Protein AF-A0A958MBF5-F1 (afdb_monomer_lite)

Radius of gyration: 19.12 Å; chains: 1; bounding box: 57×43×55 Å

Secondary structure (DSSP, 8-state):
-EEEEEESS-TTHHHHHHHHHHHSTT-EEEES-SSHHHHHHHHHHH--SSEEEEEETTEEE-SS-TTTT--HHHHTSS-EEEEEEEETTT--EESTT--EEEEHHHHHH---GGG---GGGGT-GGGTS-EEEEEEEEEEE---SSHHHHHHHHHHHHHHTT-BTTBPP---GGGHHHHHHHHS-HHHHHHHHHHTT--TTSTTHHHHHHHHHHHHHHHHTS---GGGGG-HHHHHHHIIIIIHHHHSSSS-HHHHHHHHHHHHHHHHHHHH--------HHHHHHHHHH--PPP--EES-S--

Foldseek 3Di:
DAEEEEEAPQPCQVVQVVQCCVQPPRYYYDYRQAFPLRSLLVVLVPDPDQKYKYAYSQKHWDNDHPPVPPDPVNVPDQEKEWEWAQEPFQRATDRVSTMIMGRSVVSNPDDDVVPVPDQLCLQDCLLVGWYWYDQHHTIHRHQQPDLLSLLLQLQSLLQVLQDASNDFDPDDQVCLQVSSVVRGDPLSLVVLLSQLAAGQLTRSSLSSNLNNLVNNCCRSVHPDDNSCSSPPVSSVCCCVPPNCVQQVPDPCNVVVSVVSSVVSQVVCCVRHVSPHDHDHSVRSVVCSVPDDHDGDGTIPDPPD

Sequence (304 aa):
MDSFYISYDEPNKEENWRQIQGKCPGVQRVDGVEGFNNAYQECARRSKTERFFTIDGDNVLLDIRLGEGLTDELLQTDYIFSWSAENSINGLAYGNGGVKNWPRSVVIAMKSHESAGDERSSVDFCFSYKYFQMPQVLSRSVIDKSPYQAFRAGFREGVKMTLVRGERLLLDPDNLSSGFHELVSDCNKERLKIWCSIGRDRPFGKWAILGARLGCSKVLLEDFPMGKIRDYRWFDLYWKNEIESEYLRGLLQEEQLEHDLKRLKENLNENLDLGLVDFSEEQSLFFKSVYFNRPRYGLMFDDL

Structure (mmCIF, N/CA/C/O backbone):
data_AF-A0A958MBF5-F1
#
_entry.id   AF-A0A958MBF5-F1
#
loop_
_atom_site.group_PDB
_atom_site.id
_atom_site.type_symbol
_atom_site.label_atom_id
_atom_site.label_alt_id
_atom_site.label_comp_id
_atom_site.label_asym_id
_atom_site.label_entity_id
_atom_site.label_seq_id
_atom_site.pdbx_PDB_ins_code
_atom_site.Cartn_x
_atom_site.Cartn_y
_atom_site.Cartn_z
_atom_site.occupancy
_atom_site.B_iso_or_equiv
_atom_site.auth_seq_id
_atom_site.auth_comp_id
_atom_site.auth_asym_id
_atom_site.auth_atom_id
_atom_site.pdbx_PDB_model_num
ATOM 1 N N . MET A 1 1 ? -15.345 2.370 21.137 1.00 91.19 1 MET A N 1
ATOM 2 C CA . MET A 1 1 ? -15.111 1.071 20.468 1.00 91.19 1 MET A CA 1
ATOM 3 C C . MET A 1 1 ? -13.701 0.627 20.779 1.00 91.19 1 MET A C 1
ATOM 5 O O . MET A 1 1 ? -12.877 1.494 21.057 1.00 91.19 1 MET A O 1
ATOM 9 N N . ASP A 1 2 ? -13.433 -0.676 20.761 1.00 95.69 2 ASP A N 1
ATOM 10 C CA . ASP A 1 2 ? -12.054 -1.157 20.885 1.00 95.69 2 ASP A CA 1
ATOM 11 C C . ASP A 1 2 ? -11.246 -0.779 19.637 1.00 95.69 2 ASP A C 1
ATOM 13 O O . ASP A 1 2 ? -11.794 -0.691 18.536 1.00 95.69 2 ASP A O 1
ATOM 17 N N . SER A 1 3 ? -9.940 -0.598 19.807 1.00 96.50 3 SER A N 1
ATOM 18 C CA . SER A 1 3 ? -9.003 -0.328 18.716 1.00 96.50 3 SER A CA 1
ATOM 19 C C . SER A 1 3 ? -7.789 -1.233 18.855 1.00 96.50 3 SER A C 1
ATOM 21 O O . SER A 1 3 ? -7.264 -1.402 19.959 1.00 96.50 3 SER A O 1
ATOM 23 N N . PHE A 1 4 ? -7.326 -1.779 17.736 1.00 97.62 4 PHE A N 1
ATOM 24 C CA . PHE A 1 4 ? -6.190 -2.686 17.673 1.00 97.62 4 PHE A CA 1
ATOM 25 C C . PHE A 1 4 ? -5.136 -2.164 16.703 1.00 97.62 4 PHE A C 1
ATOM 27 O O . PHE A 1 4 ? -5.418 -1.916 15.533 1.00 97.62 4 PHE A O 1
ATOM 34 N N . TYR A 1 5 ? -3.914 -2.026 17.201 1.00 97.25 5 TYR A N 1
ATOM 35 C CA . TYR A 1 5 ? -2.722 -1.852 16.389 1.00 97.25 5 TYR A CA 1
ATOM 36 C C . TYR A 1 5 ? -2.192 -3.232 15.994 1.00 97.25 5 TYR A C 1
ATOM 38 O O . TYR A 1 5 ? -1.853 -4.033 16.873 1.00 97.25 5 TYR A O 1
ATOM 46 N N . ILE A 1 6 ? -2.172 -3.512 14.693 1.00 97.38 6 ILE A N 1
ATOM 47 C CA . ILE A 1 6 ? -1.767 -4.795 14.119 1.00 97.38 6 ILE A CA 1
ATOM 48 C C . ILE A 1 6 ? -0.397 -4.625 13.490 1.00 97.38 6 ILE A C 1
ATOM 50 O O . ILE A 1 6 ? -0.257 -3.871 12.537 1.00 97.38 6 ILE A O 1
ATOM 54 N N . SER A 1 7 ? 0.598 -5.348 13.987 1.00 96.12 7 SER A N 1
ATOM 55 C CA . SER A 1 7 ? 1.960 -5.283 13.462 1.00 96.12 7 SER A CA 1
ATOM 56 C C . SER A 1 7 ? 2.573 -6.667 13.281 1.00 96.12 7 SER A C 1
ATOM 58 O O . SER A 1 7 ? 2.242 -7.617 13.993 1.00 96.12 7 SER A O 1
ATOM 60 N N . TYR A 1 8 ? 3.488 -6.791 12.328 1.00 94.69 8 TYR A N 1
ATOM 61 C CA . TYR A 1 8 ? 4.181 -8.036 12.028 1.00 94.69 8 TYR A CA 1
ATOM 62 C C . TYR A 1 8 ? 5.684 -7.786 11.881 1.00 94.69 8 TYR A C 1
ATOM 64 O O . TYR A 1 8 ? 6.424 -7.902 12.864 1.00 94.69 8 TYR A O 1
ATOM 72 N N . ASP A 1 9 ? 6.126 -7.387 10.691 1.00 94.56 9 ASP A N 1
ATOM 73 C CA . ASP A 1 9 ? 7.532 -7.221 10.313 1.00 94.56 9 ASP A CA 1
ATOM 74 C C . ASP A 1 9 ? 7.864 -5.801 9.824 1.00 94.56 9 ASP A C 1
ATOM 76 O O . ASP A 1 9 ? 8.941 -5.568 9.272 1.00 94.56 9 ASP A O 1
ATOM 80 N N . GLU A 1 10 ? 6.965 -4.833 10.032 1.00 95.81 10 GLU A N 1
ATOM 81 C CA . GLU A 1 10 ? 7.197 -3.450 9.625 1.00 95.81 10 GLU A CA 1
ATOM 82 C C . GLU A 1 10 ? 8.376 -2.852 10.418 1.00 95.81 10 GLU A C 1
ATOM 84 O O . GLU A 1 10 ? 8.346 -2.852 11.656 1.00 95.81 10 GLU A O 1
ATOM 89 N N . PRO A 1 11 ? 9.403 -2.279 9.757 1.00 96.44 11 PRO A N 1
ATOM 90 C CA . PRO A 1 11 ? 10.579 -1.738 10.447 1.00 96.44 11 PRO A CA 1
ATOM 91 C C . PRO A 1 11 ? 10.247 -0.616 11.440 1.00 96.44 11 PRO A C 1
ATOM 93 O O . PRO A 1 11 ? 10.918 -0.443 12.455 1.00 96.44 11 PRO A O 1
ATOM 96 N N . ASN A 1 12 ? 9.197 0.152 11.153 1.00 95.50 12 ASN A N 1
ATOM 97 C CA . ASN A 1 12 ? 8.712 1.268 11.960 1.00 95.50 12 ASN A CA 1
ATOM 98 C C . ASN A 1 12 ? 7.667 0.883 13.014 1.00 95.50 12 ASN A C 1
ATOM 100 O O . ASN A 1 12 ? 7.137 1.780 13.674 1.00 95.50 12 ASN A O 1
ATOM 104 N N . LYS A 1 13 ? 7.372 -0.408 13.227 1.00 96.19 13 LYS A N 1
ATOM 105 C CA . LYS A 1 13 ? 6.252 -0.795 14.097 1.00 96.19 13 LYS A CA 1
ATOM 106 C C . LYS A 1 13 ? 6.363 -0.285 15.538 1.00 96.19 13 LYS A C 1
ATOM 108 O O . LYS A 1 13 ? 5.390 0.170 16.128 1.00 96.19 13 LYS A O 1
ATOM 113 N N . GLU A 1 14 ? 7.566 -0.285 16.113 1.00 96.56 14 GLU A N 1
ATOM 114 C CA . GLU A 1 14 ? 7.768 0.199 17.488 1.00 96.56 14 GLU A CA 1
ATOM 115 C C . GLU A 1 14 ? 7.637 1.721 17.603 1.00 96.56 14 GLU A C 1
ATOM 117 O O . GLU A 1 14 ? 7.168 2.239 18.616 1.00 96.56 14 GLU A O 1
ATOM 122 N N . GLU A 1 15 ? 8.058 2.453 16.572 1.00 95.38 15 GLU A N 1
ATOM 123 C CA . GLU A 1 15 ? 7.904 3.906 16.511 1.00 95.38 15 GLU A CA 1
ATOM 124 C C . GLU A 1 15 ? 6.421 4.277 16.395 1.00 95.38 15 GLU A C 1
ATOM 126 O O . GLU A 1 15 ? 5.919 5.087 17.178 1.00 95.38 15 GLU A O 1
ATOM 131 N N . ASN A 1 16 ? 5.706 3.624 15.477 1.00 95.19 16 ASN A N 1
ATOM 132 C CA . ASN A 1 16 ? 4.286 3.857 15.235 1.00 95.19 16 ASN A CA 1
ATOM 133 C C . ASN A 1 16 ? 3.428 3.445 16.439 1.00 95.19 16 ASN A C 1
ATOM 135 O O . ASN A 1 16 ? 2.517 4.183 16.816 1.00 95.19 16 ASN A O 1
ATOM 139 N N . TRP A 1 17 ? 3.756 2.330 17.105 1.00 95.69 17 TRP A N 1
ATOM 140 C CA . TRP A 1 17 ? 3.079 1.893 18.329 1.00 95.69 17 TRP A CA 1
ATOM 141 C C . TRP A 1 17 ? 3.085 2.987 19.402 1.00 95.69 17 TRP A C 1
ATOM 143 O O . TRP A 1 17 ? 2.029 3.341 19.929 1.00 95.69 17 TRP A O 1
ATOM 153 N N . ARG A 1 18 ? 4.250 3.589 19.678 1.00 93.94 18 ARG A N 1
ATOM 154 C CA . ARG A 1 18 ? 4.368 4.669 20.675 1.00 93.94 18 ARG A CA 1
ATOM 155 C C . ARG A 1 18 ? 3.519 5.886 20.310 1.00 93.94 18 ARG A C 1
ATOM 157 O O . ARG A 1 18 ? 2.890 6.474 21.186 1.00 93.94 18 ARG A O 1
ATOM 164 N N . GLN A 1 19 ? 3.476 6.257 19.030 1.00 91.62 19 GLN A N 1
ATOM 165 C CA . GLN A 1 19 ? 2.652 7.377 18.563 1.00 91.62 19 GLN A CA 1
ATOM 166 C C . GLN A 1 19 ? 1.156 7.085 18.729 1.00 91.62 19 GLN A C 1
ATOM 168 O O . GLN A 1 19 ? 0.399 7.923 19.224 1.00 91.62 19 GLN A O 1
ATOM 173 N N . ILE A 1 20 ? 0.731 5.878 18.357 1.00 92.06 20 ILE A N 1
ATOM 174 C CA . ILE A 1 20 ? -0.668 5.452 18.422 1.00 92.06 20 ILE A CA 1
ATOM 175 C C . ILE A 1 20 ? -1.168 5.381 19.865 1.00 92.06 20 ILE A C 1
ATOM 177 O O . ILE A 1 20 ? -2.296 5.795 20.118 1.00 92.06 20 ILE A O 1
ATOM 181 N N . GLN A 1 21 ? -0.339 4.962 20.825 1.00 92.44 21 GLN A N 1
ATOM 182 C CA . GLN A 1 21 ? -0.704 4.995 22.248 1.00 92.44 21 GLN A CA 1
ATOM 183 C C . GLN A 1 21 ? -1.067 6.408 22.734 1.00 92.44 21 GLN A C 1
ATOM 185 O O . GLN A 1 21 ? -1.963 6.554 23.565 1.00 92.44 21 GLN A O 1
ATOM 190 N N . GLY A 1 22 ? -0.406 7.444 22.207 1.00 88.38 22 GLY A N 1
ATOM 191 C CA . GLY A 1 22 ? -0.721 8.840 22.520 1.00 88.38 22 GLY A CA 1
ATOM 192 C C . GLY A 1 22 ? -1.997 9.352 21.844 1.00 88.38 22 GLY A C 1
ATOM 193 O O . GLY A 1 22 ? -2.731 10.137 22.441 1.00 88.38 22 GLY A O 1
ATOM 194 N N . LYS A 1 23 ? -2.284 8.904 20.613 1.00 88.75 23 LYS A N 1
ATOM 195 C CA . LYS A 1 23 ? -3.444 9.364 19.822 1.00 88.75 23 LYS A CA 1
ATOM 196 C C . LYS A 1 23 ? -4.729 8.571 20.077 1.00 88.75 23 LYS A C 1
ATOM 198 O O . LYS A 1 23 ? -5.821 9.107 19.912 1.00 88.75 23 LYS A O 1
ATOM 203 N N . CYS A 1 24 ? -4.616 7.308 20.479 1.00 89.88 24 CYS A N 1
ATOM 204 C CA . CYS A 1 24 ? -5.736 6.405 20.722 1.00 89.88 24 CYS A CA 1
ATOM 205 C C . CYS A 1 24 ? -5.607 5.757 22.113 1.00 89.88 24 CYS A C 1
ATOM 207 O O . CYS A 1 24 ? -5.128 4.625 22.230 1.00 89.88 24 CYS A O 1
ATOM 209 N N . PRO A 1 25 ? -6.043 6.443 23.187 1.00 88.31 25 PRO A N 1
ATOM 210 C CA . PRO A 1 25 ? -6.025 5.882 24.534 1.00 88.31 25 PRO A CA 1
ATOM 211 C C . PRO A 1 25 ? -6.767 4.540 24.605 1.00 88.31 25 PRO A C 1
AT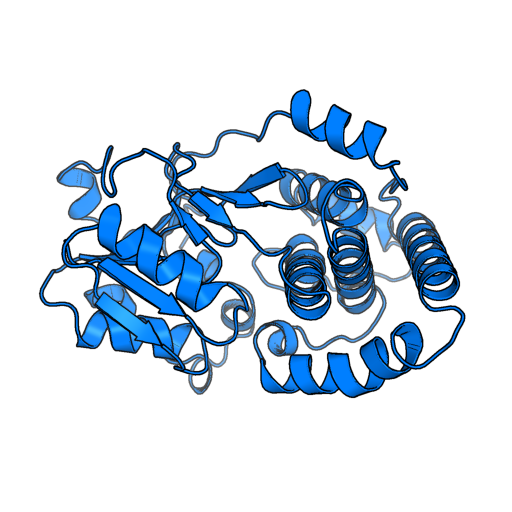OM 213 O O . PRO A 1 25 ? -7.882 4.409 24.105 1.00 88.31 25 PRO A O 1
ATOM 216 N N . GLY A 1 26 ? -6.150 3.536 25.231 1.00 91.56 26 GLY A N 1
ATOM 217 C CA . GLY A 1 26 ? -6.734 2.195 25.362 1.00 91.56 26 GLY A CA 1
ATOM 218 C C . GLY A 1 26 ? -6.605 1.303 24.122 1.00 91.56 26 GLY A C 1
ATOM 219 O O . GLY A 1 26 ? -7.138 0.194 24.127 1.00 91.56 26 GLY A O 1
ATOM 220 N N . VAL A 1 27 ? -5.884 1.745 23.083 1.00 95.62 27 VAL A N 1
ATOM 221 C CA . VAL A 1 27 ? -5.507 0.887 21.951 1.00 95.62 27 VAL A CA 1
ATOM 222 C C . VAL A 1 27 ? -4.749 -0.351 22.434 1.00 95.62 27 VAL A C 1
ATOM 224 O O . VAL A 1 27 ? -3.853 -0.278 23.278 1.00 95.62 27 VAL A O 1
ATOM 227 N N . GLN A 1 28 ? -5.123 -1.505 21.895 1.00 97.50 28 GLN A N 1
ATOM 228 C CA . GLN A 1 28 ? -4.503 -2.793 22.185 1.00 97.50 28 GLN A CA 1
ATOM 229 C C . GLN A 1 28 ? -3.534 -3.168 21.061 1.00 97.50 28 GLN A C 1
ATOM 231 O O . GLN A 1 28 ? -3.722 -2.760 19.918 1.00 97.50 28 GLN A O 1
ATOM 236 N N . ARG A 1 29 ? -2.511 -3.971 21.364 1.00 97.06 29 ARG A N 1
ATOM 237 C CA . ARG A 1 29 ? -1.534 -4.440 20.370 1.00 97.06 29 ARG A CA 1
ATOM 238 C C . ARG A 1 29 ? -1.743 -5.913 20.029 1.00 97.06 29 ARG A C 1
ATOM 240 O O . ARG A 1 29 ? -1.836 -6.755 20.928 1.00 97.06 29 ARG A O 1
ATOM 247 N N . VAL A 1 30 ? -1.768 -6.215 18.736 1.00 97.62 30 VAL A N 1
ATOM 248 C CA . VAL A 1 30 ? -1.669 -7.565 18.170 1.00 97.62 30 VAL A CA 1
ATOM 249 C C . VAL A 1 30 ? -0.406 -7.590 17.318 1.00 97.62 30 VAL A C 1
ATOM 251 O O . VAL A 1 30 ? -0.365 -6.977 16.259 1.00 97.62 30 VAL A O 1
ATOM 254 N N . ASP A 1 31 ? 0.649 -8.237 17.815 1.00 97.19 31 ASP A N 1
ATOM 255 C CA . ASP A 1 31 ? 1.970 -8.259 17.173 1.00 97.19 31 ASP A CA 1
ATOM 256 C C . ASP A 1 31 ? 2.394 -9.689 16.828 1.00 97.19 31 ASP A C 1
ATOM 258 O O . ASP A 1 31 ? 2.159 -10.606 17.618 1.00 97.19 31 ASP A O 1
ATOM 262 N N . GLY A 1 32 ? 3.032 -9.864 15.670 1.00 94.75 32 GLY A N 1
ATOM 263 C CA . GLY A 1 32 ? 3.690 -11.117 15.287 1.00 94.75 32 GLY A CA 1
ATOM 264 C C . GLY A 1 32 ? 2.743 -12.247 14.869 1.00 94.75 32 GLY A C 1
ATOM 265 O O . GLY A 1 32 ? 3.171 -13.394 14.774 1.00 94.75 32 GLY A O 1
ATOM 266 N N . VAL A 1 33 ? 1.466 -11.945 14.619 1.00 93.00 33 VAL A N 1
ATOM 267 C CA . VAL A 1 33 ? 0.496 -12.925 14.113 1.00 93.00 33 VAL A CA 1
ATOM 268 C C . VAL A 1 33 ? 0.639 -13.028 12.596 1.00 93.00 33 VAL A C 1
ATOM 270 O O . VAL A 1 33 ? 0.348 -12.074 11.878 1.00 93.00 33 VAL A O 1
ATOM 273 N N . GLU A 1 34 ? 1.094 -14.181 12.110 1.00 87.88 34 GLU A N 1
ATOM 274 C CA . GLU A 1 34 ? 1.271 -14.425 10.677 1.00 87.88 34 GLU A CA 1
ATOM 275 C C . GLU A 1 34 ? -0.084 -14.554 9.960 1.00 87.88 34 GLU A C 1
ATOM 277 O O . GLU A 1 34 ? -0.950 -15.339 10.357 1.00 87.88 34 GLU A O 1
ATOM 282 N N . GLY A 1 35 ? -0.251 -13.786 8.878 1.00 83.12 35 GLY A N 1
ATOM 283 C CA . GLY A 1 35 ? -1.452 -13.763 8.041 1.00 83.12 35 GLY A CA 1
ATOM 284 C C . GLY A 1 35 ? -2.516 -12.755 8.498 1.00 83.12 35 GLY A C 1
ATOM 285 O O . GLY A 1 35 ? -2.950 -12.751 9.650 1.00 83.12 35 GLY A O 1
ATOM 286 N N . PHE A 1 36 ? -3.005 -11.932 7.559 1.00 80.62 36 PHE A N 1
ATOM 287 C CA . PHE A 1 36 ? -3.982 -10.864 7.831 1.00 80.62 36 PHE A CA 1
ATOM 288 C C . PHE A 1 36 ? -5.255 -11.366 8.530 1.00 80.62 36 PHE A C 1
ATOM 290 O O . PHE A 1 36 ? -5.698 -10.773 9.510 1.00 80.62 36 PHE A O 1
ATOM 297 N N . ASN A 1 37 ? -5.803 -12.502 8.085 1.00 84.00 37 ASN A N 1
ATOM 298 C CA . ASN A 1 37 ? -6.991 -13.094 8.705 1.00 84.00 37 ASN A CA 1
ATOM 299 C C . ASN A 1 37 ? -6.775 -13.485 10.157 1.00 84.00 37 ASN A C 1
ATOM 301 O O . ASN A 1 37 ? -7.623 -13.197 10.997 1.00 84.00 37 ASN A O 1
ATOM 305 N N . ASN A 1 38 ? -5.645 -14.122 10.454 1.00 90.00 38 ASN A N 1
ATOM 306 C CA . ASN A 1 38 ? -5.339 -14.570 11.805 1.00 90.00 38 ASN A CA 1
ATOM 307 C C . ASN A 1 38 ? -5.202 -13.361 12.739 1.00 90.00 38 ASN A C 1
ATOM 309 O O . ASN A 1 38 ? -5.716 -13.377 13.858 1.00 90.00 38 ASN A O 1
ATOM 313 N N . ALA A 1 39 ? -4.587 -12.276 12.257 1.00 92.69 39 ALA A N 1
ATOM 314 C CA . ALA A 1 39 ? -4.476 -11.031 13.007 1.00 92.69 39 ALA A CA 1
ATOM 315 C C . ALA A 1 39 ? -5.850 -10.389 13.285 1.00 92.69 39 ALA A C 1
ATOM 317 O O . ALA A 1 39 ? -6.122 -9.995 14.423 1.00 92.69 39 ALA A O 1
ATOM 318 N N . TYR A 1 40 ? -6.748 -10.328 12.293 1.00 93.06 40 TYR A N 1
ATOM 319 C CA . TYR A 1 40 ? -8.108 -9.805 12.482 1.00 93.06 40 TYR A CA 1
ATOM 320 C C . TYR A 1 40 ? -8.953 -10.687 13.409 1.00 93.06 40 TYR A C 1
ATOM 322 O O . TYR A 1 40 ? -9.636 -10.164 14.293 1.00 93.06 40 TYR A O 1
ATOM 330 N N . GLN A 1 41 ? -8.877 -12.013 13.270 1.00 93.00 41 GLN A N 1
ATOM 331 C CA . GLN A 1 41 ? -9.556 -12.953 14.165 1.00 93.00 41 GLN A CA 1
ATOM 332 C C . GLN A 1 41 ? -9.069 -12.806 15.612 1.00 93.00 41 GLN A C 1
ATOM 334 O O . GLN A 1 41 ? -9.886 -12.804 16.535 1.00 93.00 41 GLN A O 1
ATOM 339 N N . GLU A 1 42 ? -7.768 -12.597 15.828 1.00 96.06 42 GLU A N 1
ATOM 340 C CA . GLU A 1 42 ? -7.229 -12.344 17.166 1.00 96.06 42 GLU A CA 1
ATOM 341 C C . GLU A 1 42 ? -7.734 -11.014 17.750 1.00 96.06 42 GLU A C 1
ATOM 343 O O . GLU A 1 42 ? -8.084 -10.955 18.932 1.00 96.06 42 GLU A O 1
ATOM 348 N N . CYS A 1 43 ? -7.863 -9.965 16.930 1.00 97.25 43 CYS A N 1
ATOM 349 C CA . CYS A 1 43 ? -8.510 -8.713 17.341 1.00 97.25 43 CYS A CA 1
ATOM 350 C C . CYS A 1 43 ? -9.972 -8.952 17.754 1.00 97.25 43 CYS A C 1
ATOM 352 O O . CYS A 1 43 ? -10.388 -8.544 18.839 1.00 97.25 43 CYS A O 1
ATOM 354 N N . ALA A 1 44 ? -10.745 -9.679 16.942 1.00 96.38 44 ALA A N 1
ATOM 355 C CA . ALA A 1 44 ? -12.149 -9.981 17.225 1.00 96.38 44 ALA A CA 1
ATOM 356 C C . ALA A 1 44 ? -12.332 -10.823 18.499 1.00 96.38 44 ALA A C 1
ATOM 358 O O . ALA A 1 44 ? -13.267 -10.593 19.273 1.00 96.38 44 ALA A 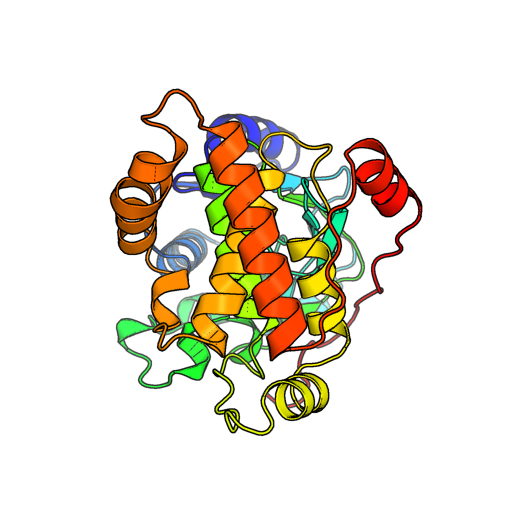O 1
ATOM 359 N N . ARG A 1 45 ? -11.421 -11.770 18.756 1.00 96.12 45 ARG A N 1
ATOM 360 C CA . ARG A 1 45 ? -11.407 -12.583 19.979 1.00 96.12 45 ARG A CA 1
ATOM 361 C C . ARG A 1 45 ? -11.147 -11.734 21.226 1.00 96.12 45 ARG A C 1
ATOM 363 O O . ARG A 1 45 ? -11.752 -11.994 22.265 1.00 96.12 45 ARG A O 1
ATOM 370 N N . ARG A 1 46 ? -10.262 -10.735 21.131 1.00 97.25 46 ARG A N 1
ATOM 371 C CA . ARG A 1 46 ? -9.927 -9.812 22.233 1.00 97.25 46 ARG A CA 1
ATOM 372 C C . ARG A 1 46 ? -10.950 -8.694 22.426 1.00 97.25 46 ARG A C 1
ATOM 374 O O . ARG A 1 46 ? -11.059 -8.162 23.530 1.00 97.25 46 ARG A O 1
ATOM 381 N N . SER A 1 47 ? -11.675 -8.324 21.374 1.00 97.50 47 SER A N 1
ATOM 382 C CA . SER A 1 47 ? -12.654 -7.242 21.421 1.00 97.50 47 SER A CA 1
ATOM 383 C C . SER A 1 47 ? -13.853 -7.599 22.299 1.00 97.50 47 SER A C 1
ATOM 385 O O . SER A 1 47 ? -14.406 -8.698 22.222 1.00 97.50 47 SER A O 1
ATOM 387 N N . LYS A 1 48 ? -14.259 -6.634 23.126 1.00 96.38 48 LYS A N 1
ATOM 388 C CA . LYS A 1 48 ? -15.443 -6.678 23.995 1.00 96.38 48 LYS A CA 1
ATOM 389 C C . LYS A 1 48 ? -16.607 -5.862 23.429 1.00 96.38 48 LYS A C 1
ATOM 391 O O . LYS A 1 48 ? -17.682 -5.850 24.017 1.00 96.38 48 LYS A O 1
ATOM 396 N N . THR A 1 49 ? -16.381 -5.157 22.326 1.00 95.88 49 THR A N 1
ATOM 397 C CA . THR A 1 49 ? -17.361 -4.298 21.660 1.00 95.88 49 THR A CA 1
ATOM 398 C C . THR A 1 49 ? -17.919 -4.984 20.413 1.00 95.88 49 THR A C 1
ATOM 400 O O . THR A 1 49 ? -17.299 -5.887 19.852 1.00 95.88 49 THR A O 1
ATOM 403 N N . GLU A 1 50 ? -19.115 -4.583 19.975 1.00 95.38 50 GLU A N 1
ATOM 404 C CA . GLU A 1 50 ? -19.733 -5.133 18.755 1.00 95.38 50 GLU A CA 1
ATOM 405 C C . GLU A 1 50 ? -18.928 -4.807 17.497 1.00 95.38 50 GLU A C 1
ATOM 407 O O . GLU A 1 50 ? -18.990 -5.537 16.508 1.00 95.38 50 GLU A O 1
ATOM 412 N N . ARG A 1 51 ? -18.157 -3.717 17.544 1.00 96.50 51 ARG A N 1
ATOM 413 C CA . ARG A 1 51 ? -17.320 -3.237 16.452 1.00 96.50 51 ARG A CA 1
ATOM 414 C C . ARG A 1 51 ? -15.981 -2.753 16.976 1.00 96.50 51 ARG A C 1
ATOM 416 O O . ARG A 1 51 ? -15.936 -2.109 18.024 1.00 96.50 51 ARG A O 1
ATOM 423 N N . PHE A 1 52 ? -14.917 -2.981 16.215 1.00 96.75 52 PHE A N 1
ATOM 424 C CA . PHE A 1 52 ? -13.568 -2.559 16.588 1.00 96.75 52 PHE A CA 1
ATOM 425 C C . PHE A 1 52 ? -12.791 -1.970 15.414 1.00 96.75 52 PHE A C 1
ATOM 427 O O . PHE A 1 52 ? -13.038 -2.301 14.255 1.00 96.75 52 PHE A O 1
ATOM 434 N N . PHE A 1 53 ? -11.831 -1.102 15.724 1.00 96.81 53 PHE A N 1
ATOM 435 C CA . PHE A 1 53 ? -10.904 -0.54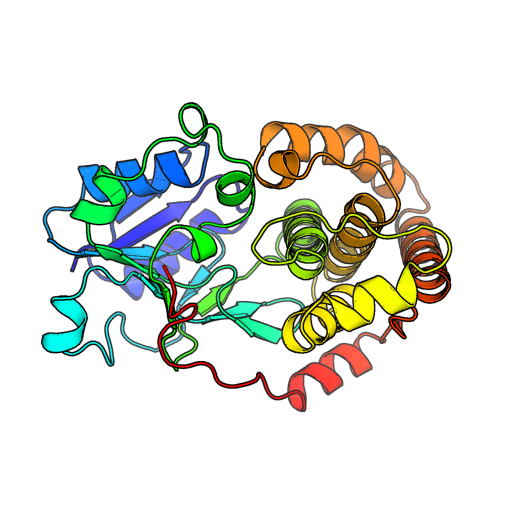3 14.746 1.00 96.81 53 PHE A CA 1
ATOM 436 C C . PHE A 1 53 ? -9.646 -1.399 14.597 1.00 96.81 53 PHE A C 1
ATOM 438 O O . PHE A 1 53 ? -9.142 -1.935 15.584 1.00 96.81 53 PHE A O 1
ATOM 445 N N . THR A 1 54 ? -9.102 -1.459 13.384 1.00 96.50 54 THR A N 1
ATOM 446 C CA . THR A 1 54 ? -7.759 -1.980 13.100 1.00 96.50 54 THR A CA 1
ATOM 447 C C . THR A 1 54 ? -6.899 -0.903 12.455 1.00 96.50 54 THR A C 1
ATOM 449 O O . THR A 1 54 ? -7.363 -0.176 11.572 1.00 96.50 54 THR A O 1
ATOM 452 N N . ILE A 1 55 ? -5.648 -0.817 12.898 1.00 96.06 55 ILE A N 1
ATOM 453 C CA . ILE A 1 55 ? -4.638 0.129 12.422 1.00 96.06 55 ILE A CA 1
ATOM 454 C C . ILE A 1 55 ? -3.377 -0.677 12.104 1.00 96.06 55 ILE A C 1
ATOM 456 O O . ILE A 1 55 ? -2.846 -1.333 13.001 1.00 96.06 55 ILE A O 1
ATOM 460 N N . ASP A 1 56 ? -2.920 -0.639 10.854 1.00 95.75 56 ASP A N 1
ATOM 461 C CA . ASP A 1 56 ? -1.787 -1.450 10.394 1.00 95.75 56 ASP A CA 1
ATOM 462 C C . ASP A 1 56 ? -0.438 -0.940 10.937 1.00 95.75 56 ASP A C 1
ATOM 464 O O . ASP A 1 56 ? -0.286 0.217 11.341 1.00 95.75 56 ASP A O 1
ATOM 468 N N . GLY A 1 57 ? 0.569 -1.815 10.938 1.00 96.00 57 GLY A N 1
ATOM 469 C CA . GLY A 1 57 ? 1.849 -1.595 11.608 1.00 96.00 57 GLY A CA 1
ATOM 470 C C . GLY A 1 57 ? 2.636 -0.412 11.048 1.00 96.00 57 GLY A C 1
ATOM 471 O O . GLY A 1 57 ? 3.339 0.289 11.780 1.00 96.00 57 GLY A O 1
ATOM 472 N N . ASP A 1 58 ? 2.462 -0.144 9.759 1.00 95.69 58 ASP A N 1
ATOM 473 C CA . ASP A 1 58 ? 3.108 0.932 9.013 1.00 95.69 58 ASP A CA 1
ATOM 474 C C . ASP A 1 58 ? 2.343 2.265 9.060 1.00 95.69 58 ASP A C 1
ATOM 476 O O . ASP A 1 58 ? 2.810 3.259 8.503 1.00 95.69 58 ASP A O 1
ATOM 480 N N . ASN A 1 59 ? 1.194 2.326 9.736 1.00 95.00 59 ASN A N 1
ATOM 481 C CA . ASN A 1 59 ? 0.349 3.510 9.737 1.00 95.00 59 ASN A CA 1
ATOM 482 C C . ASN A 1 59 ? 0.727 4.533 10.811 1.00 95.00 59 ASN A C 1
ATOM 484 O O . ASN A 1 59 ? 0.934 4.214 11.983 1.00 95.00 59 ASN A O 1
ATOM 488 N N . VAL A 1 60 ? 0.684 5.804 10.414 1.00 94.50 60 VAL A N 1
ATOM 489 C CA . VAL A 1 60 ? 0.710 6.967 11.303 1.00 94.50 60 VAL A CA 1
ATOM 490 C C . VAL A 1 60 ? -0.632 7.681 11.188 1.00 94.50 60 VAL A C 1
ATOM 492 O O . VAL A 1 60 ? -0.991 8.161 10.113 1.00 94.50 60 VAL A O 1
ATOM 495 N N . LEU A 1 61 ? -1.388 7.756 12.287 1.00 92.56 61 LEU A N 1
ATOM 496 C CA . LEU A 1 61 ? -2.670 8.466 12.309 1.00 92.56 61 LEU A CA 1
ATOM 497 C C . LEU A 1 61 ? -2.455 9.974 12.121 1.00 92.56 61 LEU A C 1
ATOM 499 O O . LEU A 1 61 ? -1.588 10.571 12.766 1.00 92.56 61 LEU A O 1
ATOM 503 N N . LEU A 1 62 ? -3.276 10.594 11.277 1.00 90.31 62 LEU A N 1
ATOM 504 C CA . LEU A 1 62 ? -3.396 12.048 11.170 1.00 90.31 62 LEU A CA 1
ATOM 505 C C . LEU A 1 62 ? -4.152 12.597 12.393 1.00 90.31 62 LEU A C 1
ATOM 507 O O . LEU A 1 62 ? -4.629 11.833 13.233 1.00 90.31 62 LEU A O 1
ATOM 511 N N . ASP A 1 63 ? -4.252 13.918 12.532 1.00 78.81 63 ASP A N 1
ATOM 512 C CA . ASP A 1 63 ? -4.883 14.565 13.698 1.00 78.81 63 ASP A CA 1
ATOM 513 C C . ASP A 1 63 ? -6.424 14.544 13.644 1.00 78.81 63 ASP A C 1
ATOM 515 O O . ASP A 1 63 ? -7.097 15.500 14.022 1.00 78.81 63 ASP A O 1
ATOM 519 N N . ILE A 1 64 ? -6.988 13.428 13.178 1.00 70.69 64 ILE A N 1
ATOM 520 C CA . ILE A 1 64 ? -8.426 13.170 13.093 1.00 70.69 64 ILE A CA 1
ATOM 521 C C . ILE A 1 64 ? -8.788 12.089 14.112 1.00 70.69 64 ILE A C 1
ATOM 523 O O . ILE A 1 64 ? -8.045 11.125 14.320 1.00 70.69 64 ILE A O 1
ATOM 527 N N . ARG A 1 65 ? -9.941 12.240 14.769 1.00 79.06 65 ARG A N 1
ATOM 528 C CA . ARG A 1 65 ? -10.404 11.276 15.770 1.00 79.06 65 ARG A CA 1
ATOM 529 C C . ARG A 1 65 ? -11.008 10.046 15.096 1.00 79.06 65 ARG A C 1
ATOM 531 O O . ARG A 1 65 ? -11.842 10.154 14.202 1.00 79.06 65 ARG A O 1
ATOM 538 N N . LEU A 1 66 ? -10.633 8.860 15.575 1.00 84.00 66 LEU A N 1
ATOM 539 C CA . LEU A 1 66 ? -11.254 7.612 15.130 1.00 84.00 66 LEU A CA 1
ATOM 540 C C . LEU A 1 66 ? -12.762 7.633 15.402 1.00 84.00 66 LEU A C 1
ATOM 542 O O . LEU A 1 66 ? -13.198 7.957 16.506 1.00 84.00 66 LEU A O 1
ATOM 546 N N . GLY A 1 67 ? -13.545 7.251 14.394 1.00 78.81 67 GLY A N 1
ATOM 547 C CA . GLY A 1 67 ? -15.005 7.196 14.471 1.00 78.81 67 GLY A CA 1
ATOM 548 C C . GLY A 1 67 ? -15.724 8.515 14.192 1.00 78.81 67 GLY A C 1
ATOM 549 O O . GLY A 1 67 ? -16.952 8.533 14.186 1.00 78.81 67 GLY A O 1
ATOM 550 N N . GLU A 1 68 ? -14.999 9.599 13.914 1.00 82.62 68 GLU A N 1
ATOM 551 C CA . GLU A 1 68 ? -15.616 10.833 13.432 1.00 82.62 68 GLU A CA 1
ATOM 552 C C . GLU A 1 68 ? -16.365 10.581 12.109 1.00 82.62 68 GLU A C 1
ATOM 554 O O . GLU A 1 68 ? -15.815 10.025 11.157 1.00 82.62 68 GLU A O 1
ATOM 559 N N . GLY A 1 69 ? -17.647 10.955 12.067 1.00 80.50 69 GLY A N 1
ATOM 560 C CA . GLY A 1 69 ? -18.530 10.726 10.918 1.00 80.50 69 GLY A CA 1
ATOM 561 C C . GLY A 1 69 ? -19.269 9.382 10.900 1.00 80.50 69 GLY A C 1
ATOM 562 O O . GLY A 1 69 ? -20.029 9.144 9.965 1.00 80.50 69 GLY A O 1
ATOM 563 N N . LEU A 1 70 ? -19.095 8.515 11.906 1.00 88.44 70 LEU A N 1
ATOM 564 C CA . LEU A 1 70 ? -19.942 7.328 12.076 1.00 88.44 70 LEU A CA 1
ATOM 565 C C . LEU A 1 70 ? -21.241 7.704 12.799 1.00 88.44 70 LEU A C 1
ATOM 567 O O . LEU A 1 70 ? -21.204 8.179 13.933 1.00 88.44 70 LEU A O 1
ATOM 571 N N . THR A 1 71 ? -22.382 7.478 12.148 1.00 90.12 71 THR A N 1
ATOM 572 C CA . THR A 1 71 ? -23.719 7.648 12.739 1.00 90.12 71 THR A CA 1
ATOM 573 C C . THR A 1 71 ? -24.214 6.336 13.345 1.00 90.12 71 THR A C 1
ATOM 575 O O . THR A 1 71 ? -23.785 5.261 12.927 1.00 90.12 71 THR A O 1
ATOM 578 N N . ASP A 1 72 ? -25.156 6.400 14.287 1.00 90.00 72 ASP A N 1
ATOM 579 C CA . ASP A 1 72 ? -25.752 5.195 14.888 1.00 90.00 72 ASP A CA 1
ATOM 580 C C . ASP A 1 72 ? -26.392 4.275 13.834 1.00 90.00 72 ASP A C 1
ATOM 582 O O . ASP A 1 72 ? -26.280 3.055 13.926 1.00 90.00 72 ASP A O 1
ATOM 586 N N . GLU A 1 73 ? -26.991 4.855 12.792 1.00 91.94 73 GLU A N 1
ATOM 587 C CA . GLU A 1 73 ? -27.562 4.128 11.651 1.00 91.94 73 GLU A CA 1
ATOM 588 C C . GLU A 1 73 ? -26.496 3.324 10.897 1.00 91.94 73 GLU A C 1
ATOM 590 O O . GLU A 1 73 ? -26.688 2.140 10.624 1.00 91.94 73 GLU A O 1
ATOM 595 N N . LEU A 1 74 ? -25.341 3.935 10.607 1.00 89.75 74 LEU A N 1
ATOM 596 C CA . LEU A 1 74 ? -24.221 3.239 9.973 1.00 89.75 74 LEU A CA 1
ATOM 597 C C . LEU A 1 74 ? -23.713 2.111 10.877 1.00 89.75 74 LEU A C 1
ATOM 599 O O . LEU A 1 74 ? -23.484 0.994 10.415 1.00 89.75 74 LEU A O 1
ATOM 603 N N . LEU A 1 75 ? -23.577 2.365 12.177 1.00 92.00 75 LEU A N 1
ATOM 604 C CA . LEU A 1 75 ? -23.048 1.380 13.120 1.00 92.00 75 LEU A CA 1
ATOM 605 C C . LEU A 1 75 ? -23.921 0.123 13.253 1.00 92.00 75 LEU A C 1
ATOM 607 O O . LEU A 1 75 ? -23.372 -0.936 13.563 1.00 92.00 75 LEU A O 1
ATOM 611 N N . GLN A 1 76 ? -25.222 0.213 12.960 1.00 91.31 76 GLN A N 1
ATOM 612 C CA . GLN A 1 76 ? -26.152 -0.925 12.938 1.00 91.31 76 GLN A CA 1
ATOM 613 C C . GLN A 1 76 ? -26.013 -1.828 11.698 1.00 91.31 76 GLN A C 1
ATOM 615 O O . GLN A 1 76 ? -26.556 -2.932 11.687 1.00 91.31 76 GLN A O 1
ATOM 620 N N . THR A 1 77 ? -25.292 -1.396 10.660 1.00 92.69 77 THR A N 1
ATOM 621 C CA . THR A 1 77 ? -25.051 -2.207 9.453 1.00 92.69 77 THR A CA 1
ATOM 622 C C . THR A 1 77 ? -23.964 -3.264 9.670 1.00 92.69 77 THR A C 1
ATOM 624 O O . THR A 1 77 ? -23.116 -3.155 10.558 1.00 92.69 77 THR A O 1
ATOM 627 N N . ASP A 1 78 ? -23.916 -4.267 8.795 1.00 90.50 78 ASP A N 1
ATOM 628 C CA . ASP A 1 78 ? -22.819 -5.237 8.711 1.00 90.50 78 ASP A CA 1
ATOM 629 C C . ASP A 1 78 ? -21.633 -4.735 7.864 1.00 90.50 78 ASP A C 1
ATOM 631 O O . ASP A 1 78 ? -20.703 -5.491 7.577 1.00 90.50 78 ASP A O 1
ATOM 635 N N . TYR A 1 79 ? -21.630 -3.453 7.485 1.00 93.69 79 TYR A N 1
ATOM 636 C CA . TYR A 1 79 ? -20.598 -2.891 6.624 1.00 93.69 79 TYR A CA 1
ATOM 637 C C . TYR A 1 79 ? -19.262 -2.784 7.350 1.00 93.69 79 TYR A C 1
ATOM 639 O O . TYR A 1 79 ? -19.198 -2.477 8.542 1.00 93.69 79 TYR A O 1
ATOM 647 N N . ILE A 1 80 ? -18.173 -2.977 6.616 1.00 94.06 80 ILE A N 1
ATOM 648 C CA . ILE A 1 80 ? -16.822 -2.659 7.069 1.00 94.06 80 ILE A CA 1
ATOM 649 C C . ILE A 1 80 ? -16.529 -1.228 6.640 1.00 94.06 80 ILE A C 1
ATOM 651 O O . ILE A 1 80 ? -16.422 -0.939 5.447 1.00 94.06 80 ILE A O 1
ATOM 655 N N . PHE A 1 81 ? -16.373 -0.324 7.603 1.00 94.69 81 PHE A N 1
ATOM 656 C CA . PHE A 1 81 ? -16.009 1.054 7.283 1.00 94.69 81 PHE A CA 1
ATOM 657 C C . PHE A 1 81 ? -14.514 1.129 7.014 1.00 94.69 81 PHE A C 1
ATOM 659 O O . PHE A 1 81 ? -13.713 0.677 7.833 1.00 94.69 81 PHE A O 1
ATOM 666 N N . SER A 1 82 ? -14.137 1.691 5.871 1.00 93.75 82 SER A N 1
ATOM 667 C CA . SER A 1 82 ? -12.743 1.842 5.463 1.00 93.75 82 SER A CA 1
ATOM 668 C C . SER A 1 82 ? -12.435 3.306 5.228 1.00 93.75 82 SER A C 1
ATOM 670 O O . SER A 1 82 ? -13.095 3.960 4.426 1.00 93.75 82 SER A O 1
ATOM 672 N N . TRP A 1 83 ? -11.402 3.808 5.890 1.00 94.12 83 TRP A N 1
ATOM 673 C CA . TRP A 1 83 ? -10.840 5.125 5.624 1.00 94.12 83 TRP A CA 1
ATOM 674 C C . TRP A 1 83 ? -9.611 4.978 4.747 1.00 94.12 83 TRP A C 1
ATOM 676 O O . TRP A 1 83 ? -8.917 3.964 4.793 1.00 94.12 83 TRP A O 1
ATOM 686 N N . SER A 1 84 ? -9.352 5.984 3.922 1.00 93.94 84 SER A N 1
ATOM 687 C CA . SER A 1 84 ? -8.159 5.982 3.081 1.00 93.94 84 SER A CA 1
ATOM 688 C C . SER A 1 84 ? -6.910 6.267 3.914 1.00 93.94 84 SER A C 1
ATOM 690 O O . SER A 1 84 ? -6.970 7.032 4.883 1.00 93.94 84 SER A O 1
ATOM 692 N N . ALA A 1 85 ? -5.781 5.701 3.494 1.00 95.19 85 ALA A N 1
ATOM 693 C CA . ALA A 1 85 ? -4.461 6.120 3.944 1.00 95.19 85 ALA A CA 1
ATOM 694 C C . ALA A 1 85 ? -3.708 6.790 2.795 1.00 95.19 85 ALA A C 1
ATOM 696 O O . ALA A 1 85 ? -3.763 6.325 1.656 1.00 95.19 85 ALA A O 1
ATOM 697 N N . GLU A 1 86 ? -3.003 7.877 3.096 1.00 96.31 86 GLU A N 1
ATOM 698 C CA . GLU A 1 86 ? -2.039 8.481 2.178 1.00 96.31 86 GLU A CA 1
ATOM 699 C C . GLU A 1 86 ? -0.769 7.625 2.141 1.00 96.31 86 GLU A C 1
ATOM 701 O O . GLU A 1 86 ? -0.187 7.298 3.174 1.00 96.31 86 GLU A O 1
ATOM 706 N N . ASN A 1 87 ? -0.307 7.261 0.955 1.00 97.62 87 ASN A N 1
ATOM 707 C CA . ASN A 1 87 ? 0.937 6.535 0.774 1.00 97.62 87 ASN A CA 1
ATOM 708 C C . ASN A 1 87 ? 2.146 7.479 0.909 1.00 97.62 87 ASN A C 1
ATOM 710 O O . ASN A 1 87 ? 2.248 8.459 0.168 1.00 97.62 87 ASN A O 1
ATOM 714 N N . SER A 1 88 ? 3.091 7.167 1.804 1.00 97.31 88 SER A N 1
ATOM 715 C CA . SER A 1 88 ? 4.256 8.029 2.072 1.00 97.31 88 SER A CA 1
ATOM 716 C C . SER A 1 88 ? 5.219 8.201 0.892 1.00 97.31 88 SER A C 1
ATOM 718 O O . SER A 1 88 ? 6.013 9.143 0.898 1.00 97.31 88 SER A O 1
ATOM 720 N N . ILE A 1 89 ? 5.160 7.322 -0.114 1.00 98.12 89 ILE A N 1
ATOM 721 C CA . ILE A 1 89 ? 6.030 7.352 -1.293 1.00 98.12 89 ILE A CA 1
ATOM 722 C C . ILE A 1 89 ? 5.396 8.192 -2.405 1.00 98.12 89 ILE A C 1
ATOM 724 O O . ILE A 1 89 ? 5.962 9.206 -2.824 1.00 98.12 89 ILE A O 1
ATOM 728 N N . ASN A 1 90 ? 4.209 7.796 -2.868 1.00 97.88 90 ASN A N 1
ATOM 729 C CA . ASN A 1 90 ? 3.605 8.339 -4.089 1.00 97.88 90 ASN A CA 1
ATOM 730 C C . ASN A 1 90 ? 2.429 9.307 -3.864 1.00 97.88 90 ASN A C 1
ATOM 732 O O . ASN A 1 90 ? 1.940 9.886 -4.830 1.00 97.88 90 ASN A O 1
ATOM 736 N N . GLY A 1 91 ? 1.989 9.518 -2.618 1.00 96.88 91 GLY A N 1
ATOM 737 C CA . GLY A 1 91 ? 0.914 10.461 -2.284 1.00 96.88 91 GLY A CA 1
ATOM 738 C C . GLY A 1 91 ? -0.500 10.005 -2.670 1.00 96.88 91 GLY A C 1
ATOM 739 O O . GLY A 1 91 ? -1.457 10.764 -2.507 1.00 96.88 91 GLY A O 1
ATOM 740 N N . LEU A 1 92 ? -0.672 8.774 -3.168 1.00 97.00 92 LEU A N 1
ATOM 741 C CA . LEU A 1 92 ? -1.999 8.205 -3.397 1.00 97.00 92 LEU A CA 1
ATOM 742 C C . LEU A 1 92 ? -2.742 8.030 -2.069 1.00 97.00 92 LEU A C 1
ATOM 744 O O . LEU A 1 92 ? -2.178 7.510 -1.111 1.00 97.00 92 LEU A O 1
ATOM 748 N N . ALA A 1 93 ? -4.027 8.376 -2.044 1.00 95.06 93 ALA A N 1
ATOM 749 C CA . ALA A 1 93 ? -4.926 8.172 -0.915 1.00 95.06 93 ALA A CA 1
ATOM 750 C C . ALA A 1 93 ? -6.118 7.298 -1.331 1.00 95.06 93 ALA A C 1
ATOM 752 O O . ALA A 1 93 ? -6.975 7.703 -2.118 1.00 95.06 93 ALA A O 1
ATOM 753 N N . TYR A 1 94 ? -6.149 6.063 -0.833 1.00 92.69 94 TYR A N 1
ATOM 754 C CA . TYR A 1 94 ? -7.205 5.076 -1.090 1.00 92.69 94 TYR A CA 1
ATOM 755 C C . TYR A 1 94 ? -7.178 3.991 -0.001 1.00 92.69 94 TYR A C 1
ATOM 757 O O . TYR A 1 94 ? -6.444 4.106 0.976 1.00 92.69 94 TYR A O 1
ATOM 765 N N . GLY A 1 95 ? -7.997 2.943 -0.140 1.00 88.19 95 GLY A N 1
ATOM 766 C CA . GLY A 1 95 ? -8.197 1.933 0.906 1.00 88.19 95 GLY A CA 1
ATOM 767 C C . GLY A 1 95 ? -6.990 1.044 1.246 1.00 88.19 95 GLY A C 1
ATOM 768 O O . GLY A 1 95 ? -7.087 0.276 2.205 1.00 88.19 95 GLY A O 1
ATOM 769 N N . ASN A 1 96 ? -5.880 1.117 0.498 1.00 88.69 96 ASN A N 1
ATOM 770 C CA . ASN A 1 96 ? -4.654 0.379 0.819 1.00 88.69 96 ASN A CA 1
ATOM 771 C C . ASN A 1 96 ? -3.973 0.968 2.059 1.00 88.69 96 ASN A C 1
ATOM 773 O O . ASN A 1 96 ? -3.733 2.171 2.117 1.00 88.69 96 ASN A O 1
ATOM 777 N N . GLY A 1 97 ? -3.660 0.109 3.033 1.00 86.31 97 GLY A N 1
ATOM 778 C CA . GLY A 1 97 ? -3.119 0.520 4.330 1.00 86.31 97 GLY A CA 1
ATOM 779 C C . GLY A 1 97 ? -4.079 1.394 5.140 1.00 86.31 97 GLY A C 1
ATOM 780 O O . GLY A 1 97 ? -3.637 2.089 6.042 1.00 86.31 97 GLY A O 1
ATOM 781 N N . GLY A 1 98 ? -5.368 1.430 4.792 1.00 90.81 98 GLY A N 1
ATOM 782 C CA . GLY A 1 98 ? -6.367 2.272 5.443 1.00 90.81 98 GLY A CA 1
ATOM 783 C C . GLY A 1 98 ? -6.821 1.744 6.804 1.00 90.81 98 GLY A C 1
ATOM 784 O O . GLY A 1 98 ? -6.973 0.536 6.987 1.00 90.81 98 GLY A O 1
ATOM 785 N N . VAL A 1 99 ? -7.132 2.653 7.735 1.00 94.69 99 VAL A N 1
ATOM 786 C CA . VAL A 1 99 ? -7.814 2.308 8.995 1.00 94.69 99 VAL A CA 1
ATOM 787 C C . VAL A 1 99 ? -9.186 1.717 8.683 1.00 94.69 99 VAL A C 1
ATOM 789 O O . VAL A 1 99 ? -9.905 2.220 7.815 1.00 94.69 99 VAL A O 1
ATOM 792 N N . LYS A 1 100 ? -9.571 0.660 9.402 1.00 95.19 100 LYS A N 1
ATOM 793 C CA . LYS A 1 100 ? -10.854 -0.025 9.196 1.00 95.19 100 LYS A CA 1
ATOM 794 C C . LYS A 1 100 ? -11.613 -0.192 10.501 1.00 95.19 100 LYS A C 1
ATOM 796 O O . LYS A 1 100 ? -11.002 -0.372 11.550 1.00 95.19 100 LYS A O 1
ATOM 801 N N . ASN A 1 101 ? -12.940 -0.145 10.432 1.00 96.06 101 ASN A N 1
ATOM 802 C CA . ASN A 1 101 ? -13.847 -0.489 11.522 1.00 96.06 101 ASN A CA 1
ATOM 803 C C . ASN A 1 101 ? -14.686 -1.696 11.115 1.00 96.06 101 ASN A C 1
ATOM 805 O O . ASN A 1 101 ? -15.425 -1.651 10.130 1.00 96.06 101 ASN A O 1
ATOM 809 N N . TRP A 1 102 ? -14.585 -2.755 11.902 1.00 95.62 102 TRP A N 1
ATOM 810 C CA . TRP A 1 102 ? -15.138 -4.057 11.576 1.00 95.62 102 TRP A CA 1
ATOM 811 C C . TRP A 1 102 ? -16.278 -4.411 12.521 1.00 95.62 102 TRP A C 1
ATOM 813 O O . TRP A 1 102 ? -16.103 -4.269 13.736 1.00 95.62 102 TRP A O 1
ATOM 823 N N . PRO A 1 103 ? -17.400 -4.950 12.016 1.00 95.88 103 PRO A N 1
ATOM 824 C CA . PRO A 1 103 ? -18.322 -5.700 12.851 1.00 95.88 103 PRO A CA 1
ATOM 825 C C . PRO A 1 103 ? -17.629 -6.966 13.364 1.00 95.88 103 PRO A C 1
ATOM 827 O O . PRO A 1 103 ? -17.102 -7.772 12.592 1.00 95.88 103 PRO A O 1
ATOM 830 N N . ARG A 1 104 ? -17.647 -7.173 14.680 1.00 95.25 104 ARG A N 1
ATOM 831 C CA . ARG A 1 104 ? -17.015 -8.330 15.323 1.00 95.25 104 ARG A CA 1
ATOM 832 C C . ARG A 1 104 ? -17.619 -9.648 14.843 1.00 95.25 104 ARG A C 1
ATOM 834 O O . ARG A 1 104 ? -16.886 -10.613 14.643 1.00 95.25 104 ARG A O 1
ATOM 841 N N . SER A 1 105 ? -18.937 -9.682 14.644 1.00 92.88 105 SER A N 1
ATOM 842 C CA . SER A 1 105 ? -19.660 -10.845 14.116 1.00 92.88 105 SER A CA 1
ATOM 843 C C . SER A 1 105 ? -19.176 -11.239 12.720 1.00 92.88 105 SER A C 1
ATOM 845 O O . SER A 1 105 ? -18.944 -12.421 12.481 1.00 92.88 105 SER A O 1
ATOM 847 N N . VAL A 1 106 ? -18.951 -10.257 11.840 1.00 91.56 106 VAL A N 1
ATOM 848 C CA . VAL A 1 106 ? -18.419 -10.478 10.489 1.00 91.56 106 VAL A CA 1
ATOM 849 C C . VAL A 1 106 ? -17.030 -11.102 10.566 1.00 91.56 106 VAL A C 1
ATOM 851 O O . VAL A 1 106 ? -16.822 -12.143 9.957 1.00 91.56 106 VAL A O 1
ATOM 854 N N . VAL A 1 107 ? -16.115 -10.545 11.373 1.00 91.62 107 VAL A N 1
ATOM 855 C CA . VAL A 1 107 ? -14.735 -11.062 11.502 1.00 91.62 107 VAL A CA 1
ATOM 856 C C . VAL A 1 107 ? -14.691 -12.483 12.076 1.00 91.62 107 VAL A C 1
ATOM 858 O O . VAL A 1 107 ? -13.916 -13.311 11.606 1.00 91.62 107 VAL A O 1
ATOM 861 N N . ILE A 1 108 ? -15.544 -12.800 13.054 1.00 88.81 108 ILE A N 1
ATOM 862 C CA . ILE A 1 108 ? -15.649 -14.160 13.617 1.00 88.81 108 ILE A CA 1
ATOM 863 C C . ILE A 1 108 ? -16.186 -15.157 12.585 1.00 88.81 108 ILE A C 1
ATOM 865 O O . ILE A 1 108 ? -15.762 -16.310 12.572 1.00 88.81 108 ILE A O 1
ATOM 869 N N . ALA A 1 109 ? -17.113 -14.724 11.729 1.00 86.06 109 ALA A N 1
ATOM 870 C CA . ALA A 1 109 ? -17.678 -15.556 10.674 1.00 86.06 109 ALA A CA 1
ATOM 871 C C . ALA A 1 109 ? -16.748 -15.711 9.456 1.00 86.06 109 ALA A C 1
ATOM 873 O O . ALA A 1 109 ? -17.001 -16.579 8.616 1.00 86.06 109 ALA A O 1
ATOM 874 N N . MET A 1 110 ? -15.676 -14.910 9.350 1.00 81.25 110 MET A N 1
ATOM 875 C CA . MET A 1 110 ? -14.696 -15.038 8.271 1.00 81.25 110 MET A CA 1
ATOM 876 C C . MET A 1 110 ? -14.041 -16.414 8.336 1.00 81.25 110 MET A C 1
ATOM 878 O O . MET A 1 110 ? -13.282 -16.722 9.258 1.00 81.25 110 MET A O 1
ATOM 882 N N . LYS A 1 111 ? -14.304 -17.248 7.329 1.00 64.81 111 LYS A N 1
ATOM 883 C CA . LYS A 1 111 ? -13.571 -18.503 7.156 1.00 64.81 111 LYS A CA 1
ATOM 884 C C . LYS A 1 111 ? -12.116 -18.188 6.806 1.00 64.81 111 LYS A C 1
ATOM 886 O O . LYS A 1 111 ? -11.850 -17.281 6.016 1.00 64.81 111 LYS A O 1
ATOM 891 N N . SER A 1 112 ? -11.174 -18.949 7.366 1.00 54.09 112 SER A N 1
ATOM 892 C CA . SER A 1 112 ? -9.788 -18.904 6.901 1.00 54.09 112 SER A CA 1
ATOM 893 C C . SER A 1 112 ? -9.760 -19.274 5.414 1.00 54.09 112 SER A C 1
ATOM 895 O O . SER A 1 112 ? -10.475 -20.179 4.982 1.00 54.09 112 SER A O 1
ATOM 897 N N . HIS A 1 113 ? -8.958 -18.571 4.611 1.00 50.16 113 HIS A N 1
ATOM 898 C CA . HIS A 1 113 ? -8.866 -18.832 3.169 1.00 50.16 113 HIS A CA 1
ATOM 899 C C . HIS A 1 113 ? -8.385 -20.253 2.852 1.00 50.16 113 HIS A C 1
ATOM 901 O O . HIS A 1 113 ? -8.699 -20.769 1.791 1.00 50.16 113 HIS A O 1
ATOM 907 N N . GLU A 1 114 ? -7.714 -20.914 3.799 1.00 42.91 114 GLU A N 1
ATOM 908 C CA . GLU A 1 114 ? -7.356 -22.338 3.730 1.00 42.91 114 GLU A CA 1
ATOM 909 C C . GLU A 1 114 ? -8.585 -23.259 3.598 1.00 42.91 114 GLU A C 1
ATOM 911 O O . GLU A 1 114 ? -8.469 -24.391 3.141 1.00 42.91 114 GLU A O 1
ATOM 916 N N . SER A 1 115 ? -9.772 -22.758 3.959 1.00 39.88 115 SER A N 1
ATOM 917 C CA . SER A 1 115 ? -11.061 -23.454 3.865 1.00 39.88 115 SER A CA 1
ATOM 918 C C . SER A 1 115 ? -11.974 -22.902 2.758 1.00 39.88 115 SER A C 1
ATOM 920 O O . SER A 1 115 ? -13.073 -23.423 2.557 1.00 39.88 115 SER A O 1
ATOM 922 N N . ALA A 1 116 ? -11.585 -21.811 2.087 1.00 41.72 116 ALA A N 1
ATOM 923 C CA . ALA A 1 116 ? -12.389 -21.145 1.066 1.00 41.72 116 ALA A CA 1
ATOM 924 C C . ALA A 1 116 ? -11.904 -21.586 -0.320 1.00 41.72 116 ALA A C 1
ATOM 926 O O . ALA A 1 116 ? -10.901 -21.092 -0.819 1.00 41.72 116 ALA A O 1
ATOM 927 N N . GLY A 1 117 ? -12.614 -22.528 -0.940 1.00 40.16 117 GLY A N 1
ATOM 928 C CA . GLY A 1 117 ? -12.282 -23.074 -2.262 1.00 40.16 117 GLY A CA 1
ATOM 929 C C . GLY A 1 117 ? -12.520 -22.127 -3.446 1.00 40.16 117 GLY A C 1
ATOM 930 O O . GLY A 1 117 ? -12.790 -22.619 -4.533 1.00 40.16 117 GLY A O 1
ATOM 931 N N . ASP A 1 118 ? -12.476 -20.805 -3.242 1.00 48.34 118 ASP A N 1
ATOM 932 C CA . ASP A 1 118 ? -12.804 -19.807 -4.265 1.00 48.34 118 ASP A CA 1
ATOM 933 C C . ASP A 1 118 ? -11.671 -18.775 -4.418 1.00 48.34 118 ASP A C 1
ATOM 935 O O . ASP A 1 118 ? -11.345 -18.024 -3.484 1.00 48.34 118 ASP A O 1
ATOM 939 N N . GLU A 1 119 ? -11.056 -18.753 -5.606 1.00 50.56 119 GLU A N 1
ATOM 940 C CA . GLU A 1 119 ? -9.869 -17.954 -5.948 1.00 50.56 119 GLU A CA 1
ATOM 941 C C . GLU A 1 119 ? -10.109 -16.442 -5.797 1.00 50.56 119 GLU A C 1
ATOM 943 O O . GLU A 1 119 ? -9.171 -15.700 -5.499 1.00 50.56 119 GLU A O 1
ATOM 948 N N . ARG A 1 120 ? -11.364 -15.975 -5.874 1.00 49.28 120 ARG A N 1
ATOM 949 C CA . ARG A 1 120 ? -11.749 -14.559 -5.687 1.00 49.28 120 ARG A CA 1
ATOM 950 C C . ARG A 1 120 ? -11.362 -13.989 -4.328 1.00 49.28 120 ARG A C 1
ATOM 952 O O . ARG A 1 120 ? -10.903 -12.855 -4.221 1.00 49.28 120 ARG A O 1
ATOM 959 N N . SER A 1 121 ? -11.507 -14.791 -3.274 1.00 47.97 121 SER A N 1
ATOM 960 C CA . SER A 1 121 ? -11.159 -14.388 -1.906 1.00 47.97 121 SER A CA 1
ATOM 961 C C . SER A 1 121 ? -9.638 -14.399 -1.660 1.00 47.97 121 SER A C 1
ATOM 963 O O . SER A 1 121 ? -9.153 -13.931 -0.626 1.00 47.97 121 SER A O 1
ATOM 965 N N . SER A 1 122 ? -8.856 -14.921 -2.615 1.00 47.91 122 SER A N 1
ATOM 966 C CA . SER A 1 122 ? -7.410 -15.126 -2.494 1.00 47.91 122 SER A CA 1
ATOM 967 C C . SER A 1 122 ? -6.554 -13.882 -2.771 1.00 47.91 122 SER A C 1
ATOM 969 O O . SER A 1 122 ? -5.343 -13.916 -2.544 1.00 47.91 122 SER A O 1
ATOM 971 N N . VAL A 1 123 ? -7.156 -12.749 -3.152 1.00 50.41 123 VAL A N 1
ATOM 972 C CA . VAL A 1 123 ? -6.403 -11.526 -3.481 1.00 50.41 123 VAL A CA 1
ATOM 973 C C . VAL A 1 123 ? -6.770 -10.329 -2.596 1.00 50.41 123 VAL A C 1
ATOM 975 O O . VAL A 1 123 ? -5.866 -9.740 -2.005 1.00 50.41 123 VAL A O 1
ATOM 978 N N . ASP A 1 124 ? -8.053 -9.998 -2.422 1.00 54.47 124 ASP A N 1
ATOM 979 C CA . ASP A 1 124 ? -8.491 -8.843 -1.619 1.00 54.47 124 ASP A CA 1
ATOM 980 C C . ASP A 1 124 ? -9.842 -9.115 -0.932 1.00 54.47 124 ASP A C 1
ATOM 982 O O . ASP A 1 124 ? -10.768 -9.648 -1.543 1.00 54.47 124 ASP A O 1
ATOM 986 N N . PHE A 1 125 ? -9.967 -8.721 0.338 1.00 55.47 125 PHE A N 1
ATOM 987 C CA . PHE A 1 125 ? -11.196 -8.845 1.128 1.00 55.47 125 PHE A CA 1
ATOM 988 C C . PHE A 1 125 ? -12.342 -7.994 0.590 1.00 55.47 125 PHE A C 1
ATOM 990 O O . PHE A 1 125 ? -13.504 -8.306 0.859 1.00 55.47 125 PHE A O 1
ATOM 997 N N . CYS A 1 126 ? -12.029 -6.935 -0.165 1.00 53.25 126 CYS A N 1
ATOM 998 C CA . CYS A 1 126 ? -13.014 -5.965 -0.639 1.00 53.25 126 CYS A CA 1
ATOM 999 C C . CYS A 1 126 ? -14.135 -6.575 -1.495 1.00 53.25 126 CYS A C 1
ATOM 1001 O O . CYS A 1 126 ? -15.188 -5.961 -1.616 1.00 53.25 126 CYS A O 1
ATOM 1003 N N . PHE A 1 127 ? -13.934 -7.771 -2.056 1.00 54.03 127 PHE A N 1
ATOM 1004 C CA . PHE A 1 127 ? -14.905 -8.453 -2.918 1.00 54.03 127 PHE A CA 1
ATOM 1005 C C . PHE A 1 127 ? -15.748 -9.514 -2.201 1.00 54.03 127 PHE A C 1
ATOM 1007 O O . PHE A 1 127 ? -16.631 -10.102 -2.815 1.00 54.03 127 PHE A O 1
ATOM 1014 N N . SER A 1 128 ? -15.474 -9.797 -0.924 1.00 65.25 128 SER A N 1
ATOM 1015 C CA . SER A 1 128 ? -16.199 -10.818 -0.149 1.00 65.25 128 SER A CA 1
ATOM 1016 C C . SER A 1 128 ? -17.061 -10.232 0.969 1.00 65.25 128 SER A C 1
ATOM 1018 O O . SER A 1 128 ? -17.829 -10.962 1.588 1.00 65.25 128 SER A O 1
ATOM 1020 N N . TYR A 1 129 ? -16.935 -8.932 1.240 1.00 80.00 129 TYR A N 1
ATOM 1021 C CA . TYR A 1 129 ? -17.642 -8.245 2.316 1.00 80.00 129 TYR A CA 1
ATOM 1022 C C . TYR A 1 129 ? -18.052 -6.838 1.881 1.00 80.00 129 TYR A C 1
ATOM 1024 O O . TYR A 1 129 ? -17.412 -6.227 1.025 1.00 80.00 129 TYR A O 1
ATOM 1032 N N . LYS A 1 130 ? -19.099 -6.293 2.503 1.00 86.88 130 LYS A N 1
ATOM 1033 C CA . LYS A 1 130 ? -19.628 -4.965 2.176 1.00 86.88 130 LYS A CA 1
ATOM 1034 C C . LYS A 1 130 ? -18.745 -3.877 2.771 1.00 86.88 130 LYS A C 1
ATOM 1036 O O . LYS A 1 130 ? -18.873 -3.523 3.940 1.00 86.88 130 LYS A O 1
ATOM 1041 N N . TYR A 1 131 ? -17.825 -3.355 1.968 1.00 90.19 131 TYR A N 1
ATOM 1042 C CA . TYR A 1 131 ? -17.014 -2.206 2.354 1.00 90.19 131 TYR A CA 1
ATOM 1043 C C . TYR A 1 131 ? -17.754 -0.903 2.079 1.00 90.19 131 TYR A C 1
ATOM 1045 O O . TYR A 1 131 ? -18.193 -0.648 0.958 1.00 90.19 131 TYR A O 1
ATOM 1053 N N . PHE A 1 132 ? -17.823 -0.056 3.100 1.00 92.75 132 PHE A N 1
ATOM 1054 C CA . PHE A 1 132 ? -18.296 1.314 2.989 1.00 92.75 132 PHE A CA 1
ATOM 1055 C C . PHE A 1 132 ? -17.100 2.256 3.131 1.00 92.75 132 PHE A C 1
ATOM 1057 O O . PHE A 1 132 ? -16.448 2.325 4.178 1.00 92.75 132 PHE A O 1
ATOM 1064 N N . GLN A 1 133 ? -16.779 2.964 2.055 1.00 92.69 133 GLN A N 1
ATOM 1065 C CA . GLN A 1 133 ? -15.661 3.889 2.018 1.00 92.69 133 GLN A CA 1
ATOM 1066 C C . GLN A 1 133 ? -16.052 5.212 2.674 1.00 92.69 133 GLN A C 1
ATOM 1068 O O . GLN A 1 133 ? -17.033 5.858 2.305 1.00 92.69 133 GLN A O 1
ATOM 1073 N N . MET A 1 134 ? -15.242 5.619 3.639 1.00 92.56 134 MET A N 1
ATOM 1074 C CA . MET A 1 134 ? -15.396 6.866 4.370 1.00 92.56 134 MET A CA 1
ATOM 1075 C C . MET A 1 134 ? -14.651 7.995 3.646 1.00 92.56 134 MET A C 1
ATOM 1077 O O . MET A 1 134 ? -13.623 7.733 3.006 1.00 92.56 134 MET A O 1
ATOM 1081 N N . PRO A 1 135 ? -15.148 9.244 3.730 1.00 88.94 135 PRO A N 1
ATOM 1082 C CA . PRO A 1 135 ? -14.641 10.339 2.908 1.00 88.94 135 PRO A CA 1
ATOM 1083 C C . PRO A 1 135 ? -13.300 10.893 3.410 1.00 88.94 135 PRO A C 1
ATOM 1085 O O . PRO A 1 135 ? -12.582 11.535 2.646 1.00 88.94 135 PRO A O 1
ATOM 1088 N N . GLN A 1 136 ? -12.947 10.664 4.680 1.00 90.12 136 GLN A N 1
ATOM 1089 C CA . GLN A 1 136 ? -11.706 11.166 5.264 1.00 90.12 136 GLN A CA 1
ATOM 1090 C C . GLN A 1 136 ? -10.514 10.246 4.970 1.00 90.12 136 GLN A C 1
ATOM 1092 O O . GLN A 1 136 ? -10.617 9.015 4.973 1.00 90.12 136 GLN A O 1
ATOM 1097 N N . VAL A 1 137 ? -9.347 10.867 4.808 1.00 92.38 137 VAL A N 1
ATOM 1098 C CA . VAL A 1 137 ? -8.047 10.202 4.928 1.00 92.38 137 VAL A CA 1
ATOM 1099 C C . VAL A 1 137 ? -7.650 10.272 6.401 1.00 92.38 137 VAL A C 1
ATOM 1101 O O . VAL A 1 137 ? -7.495 11.371 6.922 1.00 92.38 137 VAL A O 1
ATOM 1104 N N . LEU A 1 138 ? -7.533 9.134 7.090 1.00 92.56 138 LEU A N 1
ATOM 1105 C CA . LEU A 1 138 ? -7.259 9.116 8.541 1.00 92.56 138 LEU A CA 1
ATOM 1106 C C . LEU A 1 138 ? -5.794 8.905 8.894 1.00 92.56 138 LEU A C 1
ATOM 1108 O O . LEU A 1 138 ? -5.390 9.165 10.027 1.00 92.56 138 LEU A O 1
ATOM 1112 N N . SER A 1 139 ? -5.003 8.397 7.962 1.00 94.75 139 SER A N 1
ATOM 1113 C CA . SER A 1 139 ? -3.644 7.973 8.246 1.00 94.75 139 SER A CA 1
ATOM 1114 C C . SER A 1 139 ? -2.734 8.160 7.045 1.00 94.75 139 SER A C 1
ATOM 1116 O O . SER A 1 139 ? -3.175 8.372 5.915 1.00 94.75 139 SER A O 1
ATOM 1118 N N . ARG A 1 140 ? -1.436 8.075 7.313 1.00 96.12 140 ARG A N 1
ATOM 1119 C CA . ARG A 1 140 ? -0.396 7.886 6.313 1.00 96.12 140 ARG A CA 1
ATOM 1120 C C . ARG A 1 140 ? 0.192 6.489 6.489 1.00 96.12 140 ARG A C 1
ATOM 1122 O O . ARG A 1 140 ? 0.646 6.165 7.584 1.00 96.12 140 ARG A O 1
ATOM 1129 N N . SER A 1 141 ? 0.204 5.688 5.429 1.00 96.69 141 SER A N 1
ATOM 1130 C CA . SER A 1 141 ? 0.923 4.412 5.378 1.00 96.69 141 SER A CA 1
ATOM 1131 C C . SER A 1 141 ? 2.388 4.702 5.040 1.00 96.69 141 SER A C 1
ATOM 1133 O O . SER A 1 141 ? 2.709 5.187 3.951 1.00 96.69 141 SER A O 1
ATOM 1135 N N . VAL A 1 142 ? 3.264 4.495 6.024 1.00 97.19 142 VAL A N 1
ATOM 1136 C CA . VAL A 1 142 ? 4.692 4.829 5.989 1.00 97.19 142 VAL A CA 1
ATOM 1137 C C . VAL A 1 142 ? 5.491 3.576 5.650 1.00 97.19 142 VAL A C 1
ATOM 1139 O O . VAL A 1 142 ? 5.910 2.829 6.536 1.00 97.19 142 VAL A O 1
ATOM 1142 N N . ILE A 1 143 ? 5.681 3.365 4.349 1.00 97.00 143 ILE A N 1
ATOM 1143 C CA . ILE A 1 143 ? 6.271 2.150 3.760 1.00 97.00 143 ILE A CA 1
ATOM 1144 C C . ILE A 1 143 ? 7.710 2.345 3.253 1.00 97.00 143 ILE A C 1
ATOM 1146 O O . ILE A 1 143 ? 8.298 1.447 2.658 1.00 97.00 143 ILE A O 1
ATOM 1150 N N . ASP A 1 144 ? 8.279 3.527 3.476 1.00 96.69 144 ASP A N 1
ATOM 1151 C CA . ASP A 1 144 ? 9.596 3.981 3.026 1.00 96.69 144 ASP A CA 1
ATOM 1152 C C . ASP A 1 144 ? 10.701 3.767 4.079 1.00 96.69 144 ASP A C 1
ATOM 1154 O O . ASP A 1 144 ? 11.644 4.553 4.169 1.00 96.69 144 ASP A O 1
ATOM 1158 N N . LYS A 1 145 ? 10.602 2.722 4.918 1.00 97.06 145 LYS A N 1
ATOM 1159 C CA . LYS A 1 145 ? 11.561 2.485 6.021 1.00 97.06 145 LYS A CA 1
ATOM 1160 C C . LYS A 1 145 ? 12.603 1.412 5.733 1.00 97.06 145 LYS A C 1
ATOM 1162 O O . LYS A 1 145 ? 13.610 1.349 6.434 1.00 97.06 145 LYS A O 1
ATOM 1167 N N . SER A 1 146 ? 12.408 0.604 4.695 1.00 96.69 146 SER A N 1
ATOM 1168 C CA . SER A 1 146 ? 13.443 -0.274 4.149 1.00 96.69 146 SER A CA 1
ATOM 1169 C C . SER A 1 146 ? 13.204 -0.541 2.658 1.00 96.69 146 SER A C 1
ATOM 1171 O O . SER A 1 146 ? 12.058 -0.445 2.206 1.00 96.69 146 SER A O 1
ATOM 1173 N N . PRO A 1 147 ? 14.245 -0.932 1.893 1.00 96.44 147 PRO A N 1
ATOM 1174 C CA . PRO A 1 147 ? 14.083 -1.389 0.513 1.00 96.44 147 PRO A CA 1
ATOM 1175 C C . PRO A 1 147 ? 13.031 -2.496 0.380 1.00 96.44 147 PRO A C 1
ATOM 1177 O O . PRO A 1 147 ? 12.157 -2.418 -0.479 1.00 96.44 147 PRO A O 1
ATOM 1180 N N . TYR A 1 148 ? 13.066 -3.482 1.285 1.00 96.69 148 TYR A N 1
ATOM 1181 C CA . TYR A 1 148 ? 12.140 -4.614 1.280 1.00 96.69 148 TYR A CA 1
ATOM 1182 C C . TYR A 1 148 ? 10.685 -4.189 1.515 1.00 96.69 148 TYR A C 1
ATOM 1184 O O . TYR A 1 148 ? 9.798 -4.619 0.778 1.00 96.69 148 TYR A O 1
ATOM 1192 N N . GLN A 1 149 ? 10.423 -3.320 2.500 1.00 97.19 149 GLN A N 1
ATOM 1193 C CA . GLN A 1 149 ? 9.066 -2.846 2.792 1.00 97.19 149 GLN A CA 1
ATOM 1194 C C . GLN A 1 149 ? 8.484 -2.076 1.598 1.00 97.19 149 GLN A C 1
ATOM 1196 O O . GLN A 1 149 ? 7.367 -2.374 1.166 1.00 97.19 149 GLN A O 1
ATOM 1201 N N . ALA A 1 150 ? 9.260 -1.144 1.034 1.00 97.81 150 ALA A N 1
ATOM 1202 C CA . ALA A 1 150 ? 8.860 -0.347 -0.121 1.00 97.81 150 ALA A CA 1
ATOM 1203 C C . ALA A 1 150 ? 8.600 -1.236 -1.346 1.00 97.81 150 ALA A C 1
ATOM 1205 O O . ALA A 1 150 ? 7.538 -1.144 -1.966 1.00 97.81 150 ALA A O 1
ATOM 1206 N N . PHE A 1 151 ? 9.526 -2.153 -1.646 1.00 97.94 151 PHE A N 1
ATOM 1207 C CA . PHE A 1 151 ? 9.394 -3.119 -2.733 1.00 97.94 151 PHE A CA 1
ATOM 1208 C C . PHE A 1 151 ? 8.156 -3.998 -2.583 1.00 97.94 151 PHE A C 1
ATOM 1210 O O . PHE A 1 151 ? 7.371 -4.112 -3.522 1.00 97.94 151 PHE A O 1
ATOM 1217 N N . ARG A 1 152 ? 7.942 -4.600 -1.408 1.00 97.12 152 ARG A N 1
ATOM 1218 C CA . ARG A 1 152 ? 6.800 -5.490 -1.165 1.00 97.12 152 ARG A CA 1
ATOM 1219 C C . ARG A 1 152 ? 5.473 -4.752 -1.309 1.00 97.12 152 ARG A C 1
ATOM 1221 O O . ARG A 1 152 ? 4.541 -5.296 -1.900 1.00 97.12 152 ARG A O 1
ATOM 1228 N N . ALA A 1 153 ? 5.383 -3.527 -0.791 1.00 96.94 153 ALA A N 1
ATOM 1229 C CA . ALA A 1 153 ? 4.197 -2.691 -0.946 1.00 96.94 153 ALA A CA 1
ATOM 1230 C C . ALA A 1 153 ? 3.927 -2.374 -2.425 1.00 96.94 153 ALA A C 1
ATOM 1232 O O . ALA A 1 153 ? 2.818 -2.614 -2.905 1.00 96.94 153 ALA A O 1
ATOM 1233 N N . GLY A 1 154 ? 4.955 -1.932 -3.157 1.00 98.12 154 GLY A N 1
ATOM 1234 C CA . GLY A 1 154 ? 4.876 -1.691 -4.595 1.00 98.12 154 GLY A CA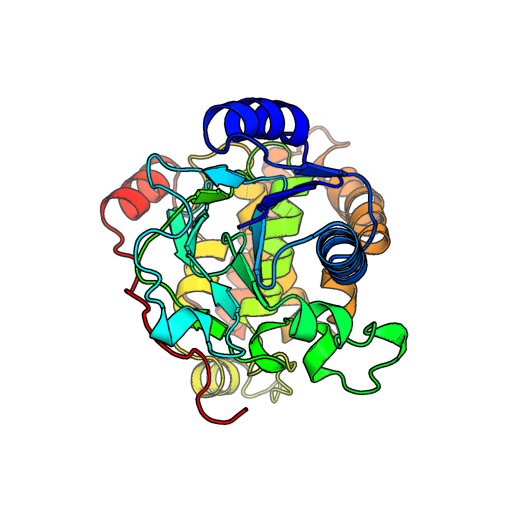 1
ATOM 1235 C C . GLY A 1 154 ? 4.454 -2.932 -5.373 1.00 98.12 154 GLY A C 1
ATOM 1236 O O . GLY A 1 154 ? 3.507 -2.871 -6.146 1.00 98.12 154 GLY A O 1
ATOM 1237 N N . PHE A 1 155 ? 5.082 -4.082 -5.121 1.00 97.88 155 PHE A N 1
ATOM 1238 C CA . PHE A 1 155 ? 4.777 -5.348 -5.794 1.00 97.88 155 PHE A CA 1
ATOM 1239 C C . PHE A 1 155 ? 3.326 -5.771 -5.598 1.00 97.88 155 PHE A C 1
ATOM 1241 O O . PHE A 1 155 ? 2.636 -6.087 -6.567 1.00 97.88 155 PHE A O 1
ATOM 1248 N N . ARG A 1 156 ? 2.839 -5.749 -4.352 1.00 95.81 156 ARG A N 1
ATOM 1249 C CA . ARG A 1 156 ? 1.449 -6.105 -4.037 1.00 95.81 156 ARG A CA 1
ATOM 1250 C C . ARG A 1 156 ? 0.457 -5.212 -4.779 1.00 95.81 156 ARG A C 1
ATOM 1252 O O . ARG A 1 156 ? -0.548 -5.715 -5.271 1.00 95.81 156 ARG A O 1
ATOM 1259 N N . GLU A 1 157 ? 0.723 -3.913 -4.862 1.00 96.38 157 GLU A N 1
ATOM 1260 C CA . GLU A 1 157 ? -0.148 -2.966 -5.565 1.00 96.38 157 GLU A CA 1
ATOM 1261 C C . GLU A 1 157 ? -0.028 -3.061 -7.088 1.00 96.38 157 GLU A C 1
ATOM 1263 O O . GLU A 1 157 ? -1.044 -3.016 -7.776 1.00 96.38 157 GLU A O 1
ATOM 1268 N N . GLY A 1 158 ? 1.176 -3.298 -7.613 1.00 96.62 158 GLY A N 1
ATOM 1269 C CA . GLY A 1 158 ? 1.405 -3.595 -9.026 1.00 96.62 158 GLY A CA 1
ATOM 1270 C C . GLY A 1 158 ? 0.594 -4.799 -9.495 1.00 96.62 158 GLY A C 1
ATOM 1271 O O . GLY A 1 158 ? -0.027 -4.741 -10.547 1.00 96.62 158 GLY A O 1
ATOM 1272 N N . VAL A 1 159 ? 0.512 -5.850 -8.672 1.00 94.81 159 VAL A N 1
ATOM 1273 C CA . VAL A 1 159 ? -0.403 -6.974 -8.907 1.00 94.81 159 VAL A CA 1
ATOM 1274 C C . VAL A 1 159 ? -1.857 -6.516 -8.803 1.00 94.81 159 VAL A C 1
ATOM 1276 O O . VAL A 1 159 ? -2.596 -6.617 -9.777 1.00 94.81 159 VAL A O 1
ATOM 1279 N N . LYS A 1 160 ? -2.282 -5.979 -7.652 1.00 92.25 160 LYS A N 1
ATOM 1280 C CA . LYS A 1 160 ? -3.698 -5.677 -7.372 1.00 92.25 160 LYS A CA 1
ATOM 1281 C C . LYS A 1 160 ? -4.346 -4.734 -8.388 1.00 92.25 160 LYS A C 1
ATOM 1283 O O . LYS A 1 160 ? -5.506 -4.936 -8.739 1.00 92.25 160 LYS A O 1
ATOM 1288 N N . MET A 1 161 ? -3.623 -3.731 -8.885 1.00 94.38 161 MET A N 1
ATOM 1289 C CA . MET A 1 161 ? -4.174 -2.772 -9.850 1.00 94.38 161 MET A CA 1
ATOM 1290 C C . MET A 1 161 ? -4.379 -3.359 -11.255 1.00 94.38 161 MET A C 1
ATOM 1292 O O . MET A 1 161 ? -5.052 -2.732 -12.069 1.00 94.38 161 MET A O 1
ATOM 1296 N N . THR A 1 162 ? -3.850 -4.550 -11.543 1.00 90.88 162 THR A N 1
ATOM 1297 C CA . THR A 1 162 ? -4.055 -5.244 -12.830 1.00 90.88 162 THR A CA 1
ATOM 1298 C C . THR A 1 162 ? -5.248 -6.198 -12.830 1.00 90.88 162 THR A C 1
ATOM 1300 O O . THR A 1 162 ? -5.595 -6.751 -13.870 1.00 90.88 162 THR A O 1
ATOM 1303 N N . LEU A 1 163 ? -5.888 -6.390 -11.675 1.00 87.31 163 LEU A N 1
ATOM 1304 C CA . LEU A 1 163 ? -6.945 -7.379 -11.494 1.00 87.31 163 LEU A CA 1
ATOM 1305 C C . LEU A 1 163 ? -8.329 -6.781 -11.713 1.00 87.31 163 LEU A C 1
ATOM 1307 O O . LEU A 1 163 ? -8.585 -5.608 -11.414 1.00 87.31 163 LEU A O 1
ATOM 1311 N N . VAL A 1 164 ? -9.256 -7.635 -12.140 1.00 84.88 164 VAL A N 1
ATOM 1312 C CA . VAL A 1 164 ? -10.680 -7.310 -12.236 1.00 84.88 164 VAL A CA 1
ATOM 1313 C C . VAL A 1 164 ? -11.429 -8.157 -11.227 1.00 84.88 164 VAL A C 1
ATOM 1315 O O . VAL A 1 164 ? -11.416 -9.378 -11.289 1.00 84.88 164 VAL A O 1
ATOM 1318 N N . ARG A 1 165 ? -12.058 -7.497 -10.249 1.00 77.31 165 ARG A N 1
ATOM 1319 C CA . ARG A 1 165 ? -12.789 -8.161 -9.154 1.00 77.31 165 ARG A CA 1
ATOM 1320 C C . ARG A 1 165 ? -11.963 -9.221 -8.398 1.00 77.31 165 ARG A C 1
ATOM 1322 O O . ARG A 1 165 ? -12.504 -10.217 -7.933 1.00 77.31 165 ARG A O 1
ATOM 1329 N N . GLY A 1 166 ? -10.652 -8.994 -8.278 1.00 77.19 166 GLY A N 1
ATOM 1330 C CA . GLY A 1 166 ? -9.717 -9.911 -7.616 1.00 77.19 166 GLY A CA 1
ATOM 1331 C C . GLY A 1 166 ? -9.251 -11.084 -8.484 1.00 77.19 166 GLY A C 1
ATOM 1332 O O . GLY A 1 166 ? -8.447 -11.884 -8.016 1.00 77.19 166 GLY A O 1
ATOM 1333 N N . GLU A 1 167 ? -9.704 -11.174 -9.734 1.00 80.38 167 GLU A N 1
ATOM 1334 C CA . GLU A 1 167 ? -9.309 -12.218 -10.676 1.00 80.38 167 GLU A CA 1
ATOM 1335 C C . GLU A 1 167 ? -8.223 -11.735 -11.638 1.00 80.38 167 GLU A C 1
ATOM 1337 O O . GLU A 1 167 ? -8.154 -10.557 -12.015 1.00 80.38 167 GLU A O 1
ATOM 1342 N N . ARG A 1 168 ? -7.380 -12.685 -12.052 1.00 82.50 168 ARG A N 1
ATOM 1343 C CA . ARG A 1 168 ? -6.393 -12.477 -13.107 1.00 82.50 168 ARG A CA 1
ATOM 1344 C C . ARG A 1 168 ? -7.111 -12.323 -14.437 1.00 82.50 168 ARG A C 1
ATOM 1346 O O . ARG A 1 168 ? -8.012 -13.094 -14.756 1.00 82.50 168 ARG A O 1
ATOM 1353 N N . LEU A 1 169 ? -6.650 -11.375 -15.239 1.00 82.88 169 LEU A N 1
ATOM 1354 C CA . LEU A 1 169 ? -7.107 -11.255 -16.611 1.00 82.88 169 LEU A CA 1
ATOM 1355 C C . LEU A 1 169 ? -6.495 -12.354 -17.481 1.00 82.88 169 LEU A C 1
ATOM 1357 O O . LEU A 1 169 ? -5.274 -12.484 -17.562 1.00 82.88 169 LEU A O 1
ATOM 1361 N N . LEU A 1 170 ? -7.352 -13.120 -18.152 1.00 82.31 170 LEU A N 1
ATOM 1362 C CA . LEU A 1 170 ? -6.958 -13.998 -19.248 1.00 82.31 170 LEU A CA 1
ATOM 1363 C C . LEU A 1 170 ? -7.038 -13.186 -20.537 1.00 82.31 170 LEU A C 1
ATOM 1365 O O . LEU A 1 170 ? -8.094 -13.086 -21.159 1.00 82.31 170 LEU A O 1
ATOM 1369 N N . LEU A 1 171 ? -5.930 -12.532 -20.871 1.00 83.31 171 LEU A N 1
ATOM 1370 C CA . LEU A 1 171 ? -5.829 -11.686 -22.052 1.00 83.31 171 LEU A CA 1
ATOM 1371 C C . LEU A 1 171 ? -5.271 -12.487 -23.227 1.00 83.31 171 LEU A C 1
ATOM 1373 O O . LEU A 1 171 ? -4.373 -13.311 -23.060 1.00 83.31 171 LEU A O 1
ATOM 1377 N N . ASP A 1 172 ? -5.804 -12.213 -24.412 1.00 85.12 172 ASP A N 1
ATOM 1378 C CA . ASP A 1 172 ? -5.233 -12.680 -25.670 1.00 85.12 172 ASP A CA 1
ATOM 1379 C C . ASP A 1 172 ? -3.853 -12.023 -25.872 1.00 85.12 172 ASP A C 1
ATOM 1381 O O . ASP A 1 172 ? -3.787 -10.788 -25.875 1.00 85.12 172 ASP A O 1
ATOM 1385 N N . PRO A 1 173 ? -2.761 -12.798 -26.033 1.00 84.38 173 PRO A N 1
ATOM 1386 C CA . PRO A 1 173 ? -1.429 -12.248 -26.271 1.00 84.38 173 PRO A CA 1
ATOM 1387 C C . PRO A 1 173 ? -1.365 -11.283 -27.460 1.00 84.38 173 PRO A C 1
ATOM 1389 O O . PRO A 1 173 ? -0.623 -10.304 -27.397 1.00 84.38 173 PRO A O 1
ATOM 1392 N N . ASP A 1 174 ? -2.170 -11.509 -28.504 1.00 86.81 174 ASP A N 1
ATOM 1393 C CA . ASP A 1 174 ? -2.184 -10.661 -29.702 1.00 86.81 174 ASP A CA 1
ATOM 1394 C C . ASP A 1 174 ? -2.928 -9.330 -29.477 1.00 86.81 174 ASP A C 1
ATOM 1396 O O . ASP A 1 174 ? -2.748 -8.377 -30.234 1.00 86.81 174 ASP A O 1
ATOM 1400 N N . ASN A 1 175 ? -3.741 -9.235 -28.417 1.00 87.62 175 ASN A N 1
ATOM 1401 C CA . ASN A 1 175 ? -4.596 -8.083 -28.097 1.00 87.62 175 ASN A CA 1
ATOM 1402 C C . ASN A 1 175 ? -4.444 -7.628 -26.635 1.00 87.62 175 ASN A C 1
ATOM 1404 O O . ASN A 1 175 ? -5.376 -7.083 -26.029 1.00 87.62 175 ASN A O 1
ATOM 1408 N N . LEU A 1 176 ? -3.260 -7.852 -26.062 1.00 89.00 176 LEU A N 1
ATOM 1409 C CA . LEU A 1 176 ? -2.990 -7.675 -24.640 1.00 89.00 176 LEU A CA 1
ATOM 1410 C C . LEU A 1 176 ? -3.306 -6.251 -24.153 1.00 89.00 176 LEU A C 1
ATOM 1412 O O . LEU A 1 176 ? -4.038 -6.077 -23.178 1.00 89.00 176 LEU A O 1
ATOM 1416 N N . SER A 1 177 ? -2.799 -5.230 -24.851 1.00 91.81 177 SER A N 1
ATOM 1417 C CA . SER A 1 177 ? -3.022 -3.823 -24.492 1.00 91.81 177 SER A CA 1
ATOM 1418 C C . SER A 1 177 ? -4.504 -3.443 -24.551 1.00 91.81 177 SER A C 1
ATOM 1420 O O . SER A 1 177 ? -5.043 -2.920 -23.574 1.00 91.81 177 SER A O 1
ATOM 1422 N N . SER A 1 178 ? -5.200 -3.751 -25.651 1.00 92.50 178 SER A N 1
ATOM 1423 C CA . SER A 1 178 ? -6.623 -3.424 -25.795 1.00 92.50 178 SER A CA 1
ATOM 1424 C C . SER A 1 178 ? -7.479 -4.113 -24.736 1.00 92.50 178 SER A C 1
ATOM 1426 O O . SER A 1 178 ? -8.296 -3.450 -24.098 1.00 92.50 178 SER A O 1
ATOM 1428 N N . GLY A 1 179 ? -7.246 -5.405 -24.483 1.00 91.56 179 GLY A N 1
ATOM 1429 C CA . GLY A 1 179 ? -7.989 -6.147 -23.466 1.00 91.56 179 GLY A CA 1
ATOM 1430 C C . GLY A 1 179 ? -7.727 -5.618 -22.054 1.00 91.56 179 GLY A C 1
ATOM 1431 O O . GLY A 1 179 ? -8.655 -5.482 -21.259 1.00 91.56 179 GLY A O 1
ATOM 1432 N N . PHE A 1 180 ? -6.483 -5.236 -21.748 1.00 92.44 180 PHE A N 1
ATOM 1433 C CA . PHE A 1 180 ? -6.155 -4.586 -20.480 1.00 92.44 180 PHE A CA 1
ATOM 1434 C C . PHE A 1 180 ? -6.909 -3.260 -20.306 1.00 92.44 180 PHE A C 1
ATOM 1436 O O . PHE A 1 180 ? -7.516 -3.025 -19.259 1.00 92.44 180 PHE A O 1
ATOM 1443 N N . HIS A 1 181 ? -6.902 -2.392 -21.322 1.00 93.56 181 HIS A N 1
ATOM 1444 C CA . HIS A 1 181 ? -7.551 -1.080 -21.241 1.00 93.56 181 HIS A CA 1
ATOM 1445 C C . HIS A 1 181 ? -9.077 -1.153 -21.197 1.00 93.56 181 HIS A C 1
ATOM 1447 O O . HIS A 1 181 ? -9.683 -0.281 -20.571 1.00 93.56 181 HIS A O 1
ATOM 1453 N N . GLU A 1 182 ? -9.677 -2.169 -21.818 1.00 93.12 182 GLU A N 1
ATOM 1454 C CA . GLU A 1 182 ? -11.119 -2.426 -21.788 1.00 93.12 182 GLU A CA 1
ATOM 1455 C C . GLU A 1 182 ? -11.582 -2.963 -20.426 1.00 93.12 182 GLU A C 1
ATOM 1457 O O . GLU A 1 182 ? -12.594 -2.511 -19.889 1.00 93.12 182 GLU A O 1
ATOM 1462 N N . LEU A 1 183 ? -10.837 -3.910 -19.847 1.00 91.75 183 LEU A N 1
ATOM 1463 C CA . LEU A 1 183 ? -11.276 -4.644 -18.658 1.00 91.75 183 LEU A CA 1
ATOM 1464 C C . LEU A 1 183 ? -10.853 -3.975 -17.343 1.00 91.75 183 LEU A C 1
ATOM 1466 O O . LEU A 1 183 ? -11.598 -4.016 -16.359 1.00 91.75 183 LEU A O 1
ATOM 1470 N N . VAL A 1 184 ? -9.672 -3.351 -17.288 1.00 92.00 184 VAL A N 1
ATOM 1471 C CA . VAL A 1 184 ? -9.191 -2.689 -16.068 1.00 92.00 184 VAL A CA 1
ATOM 1472 C C . VAL A 1 184 ? -9.767 -1.284 -15.965 1.00 92.00 184 VAL A C 1
ATOM 1474 O O . VAL A 1 184 ? -9.579 -0.440 -16.840 1.00 92.00 184 VAL A O 1
ATOM 1477 N N . SER A 1 185 ? -10.419 -0.999 -14.834 1.00 91.12 185 SER A N 1
ATOM 1478 C CA . SER A 1 185 ? -11.006 0.321 -14.578 1.00 91.12 185 SER A CA 1
ATOM 1479 C C . SER A 1 185 ? -9.977 1.454 -14.667 1.00 91.12 185 SER A C 1
ATOM 1481 O O . SER A 1 185 ? -8.839 1.320 -14.206 1.00 91.12 185 SER A O 1
ATOM 1483 N N . ASP A 1 186 ? -10.402 2.620 -15.155 1.00 92.25 186 ASP A N 1
ATOM 1484 C CA . ASP A 1 186 ? -9.540 3.807 -15.255 1.00 92.25 186 ASP A CA 1
ATOM 1485 C C . ASP A 1 186 ? -8.923 4.209 -13.914 1.00 92.25 186 ASP A C 1
ATOM 1487 O O . ASP A 1 186 ? -7.761 4.600 -13.856 1.00 92.25 186 ASP A O 1
ATOM 1491 N N . CYS A 1 187 ? -9.664 4.043 -12.814 1.00 91.25 187 CYS A N 1
ATOM 1492 C CA . CYS A 1 187 ? -9.145 4.316 -11.476 1.00 91.25 187 CYS A CA 1
ATOM 1493 C C . CYS A 1 187 ? -7.965 3.403 -11.103 1.00 91.25 187 CYS A C 1
ATOM 1495 O O . CYS A 1 187 ? -7.057 3.845 -10.401 1.00 91.25 187 CYS A O 1
ATOM 1497 N N . ASN A 1 188 ? -7.987 2.134 -11.515 1.00 93.44 188 ASN A N 1
ATOM 1498 C CA . ASN A 1 188 ? -6.884 1.209 -11.255 1.00 93.44 188 ASN A CA 1
ATOM 1499 C C . ASN A 1 188 ? -5.710 1.484 -12.196 1.00 93.44 188 ASN A C 1
ATOM 1501 O O . ASN A 1 188 ? -4.576 1.533 -11.727 1.00 93.44 188 ASN A O 1
ATOM 1505 N N . LYS A 1 189 ? -5.974 1.763 -13.480 1.00 95.44 189 LYS A N 1
ATOM 1506 C CA . LYS A 1 189 ? -4.938 2.156 -14.451 1.00 95.44 189 LYS A CA 1
ATOM 1507 C C . LYS A 1 189 ? -4.198 3.422 -14.007 1.00 95.44 189 LYS A C 1
ATOM 1509 O O . LYS A 1 189 ? -2.972 3.456 -14.031 1.00 95.44 189 LYS A O 1
ATOM 1514 N N . GLU A 1 190 ? -4.916 4.439 -13.532 1.00 96.00 190 GLU A N 1
ATOM 1515 C CA . GLU A 1 190 ? -4.328 5.676 -12.999 1.00 96.00 190 GLU A CA 1
ATOM 1516 C C . GLU A 1 190 ? -3.411 5.404 -11.797 1.00 96.00 190 GLU A C 1
ATOM 1518 O O . GLU A 1 190 ? -2.255 5.830 -11.787 1.00 96.00 190 GLU A O 1
ATOM 1523 N N . ARG A 1 191 ? -3.887 4.631 -10.811 1.00 96.81 191 ARG A N 1
ATOM 1524 C CA . ARG A 1 191 ? -3.077 4.260 -9.640 1.00 96.81 191 ARG A CA 1
ATOM 1525 C C . ARG A 1 191 ? -1.864 3.425 -10.012 1.00 96.81 191 ARG A C 1
ATOM 1527 O O . ARG A 1 191 ? -0.792 3.675 -9.471 1.00 96.81 191 ARG A O 1
ATOM 1534 N N . LEU A 1 192 ? -2.019 2.465 -10.923 1.00 97.81 192 LEU A N 1
ATOM 1535 C CA . LEU A 1 192 ? -0.921 1.640 -11.417 1.00 97.81 192 LEU A CA 1
ATOM 1536 C C . LEU A 1 192 ? 0.173 2.514 -12.031 1.00 97.81 192 LEU A C 1
ATOM 1538 O O . LEU A 1 192 ? 1.336 2.388 -11.660 1.00 97.81 192 LEU A O 1
ATOM 1542 N N . LYS A 1 193 ? -0.202 3.455 -12.906 1.00 98.19 193 LYS A N 1
ATOM 1543 C CA . LYS A 1 193 ? 0.745 4.403 -13.505 1.00 98.19 193 LYS A CA 1
ATOM 1544 C C . LYS A 1 193 ? 1.488 5.205 -12.441 1.00 98.19 193 LYS A C 1
ATOM 1546 O O . LYS A 1 193 ? 2.703 5.333 -12.523 1.00 98.19 193 LYS A O 1
ATOM 1551 N N . ILE A 1 194 ? 0.788 5.695 -11.418 1.00 98.44 194 ILE A N 1
ATOM 1552 C CA . ILE A 1 194 ? 1.400 6.464 -10.326 1.00 98.44 194 ILE A CA 1
ATOM 1553 C C . ILE A 1 194 ? 2.360 5.594 -9.502 1.00 98.44 194 ILE A C 1
ATOM 1555 O O . ILE A 1 194 ? 3.494 6.006 -9.268 1.00 98.44 194 ILE A O 1
ATOM 1559 N N . TRP A 1 195 ? 1.967 4.372 -9.133 1.00 98.50 195 TRP A N 1
ATOM 1560 C CA . TRP A 1 195 ? 2.847 3.401 -8.471 1.00 98.50 195 TRP A CA 1
ATOM 1561 C C . TRP A 1 195 ? 4.104 3.086 -9.283 1.00 98.50 195 TRP A C 1
ATOM 1563 O O . TRP A 1 195 ? 5.187 2.946 -8.722 1.00 98.50 195 TRP A O 1
ATOM 1573 N N . CYS A 1 196 ? 3.967 3.004 -10.603 1.00 98.69 196 CYS A N 1
ATOM 1574 C CA . CYS A 1 196 ? 5.060 2.716 -11.517 1.00 98.69 196 CYS A CA 1
ATOM 1575 C C . CYS A 1 196 ? 5.903 3.942 -11.897 1.00 98.69 196 CYS A C 1
ATOM 1577 O O . CYS A 1 196 ? 6.864 3.758 -12.642 1.00 98.69 196 CYS A O 1
ATOM 1579 N N . SER A 1 197 ? 5.596 5.161 -11.441 1.00 98.56 197 SER A N 1
ATOM 1580 C CA . SER A 1 197 ? 6.275 6.374 -11.933 1.00 98.56 197 SER A CA 1
ATOM 1581 C C . SER A 1 197 ? 6.633 7.409 -10.865 1.00 98.56 197 SER A C 1
ATOM 1583 O O . SER A 1 197 ? 7.574 8.170 -11.081 1.00 98.56 197 SER A O 1
ATOM 1585 N N . ILE A 1 198 ? 5.928 7.458 -9.734 1.00 98.62 198 ILE A N 1
ATOM 1586 C CA . ILE A 1 198 ? 6.061 8.522 -8.730 1.00 98.62 198 ILE A CA 1
ATOM 1587 C C . ILE A 1 198 ? 6.679 7.985 -7.444 1.00 98.62 198 ILE A C 1
ATOM 1589 O O . ILE A 1 198 ? 6.301 6.923 -6.951 1.00 98.62 198 ILE A O 1
ATOM 1593 N N . GLY A 1 199 ? 7.576 8.780 -6.858 1.00 97.94 199 GLY A N 1
ATOM 1594 C CA . GLY A 1 199 ? 8.087 8.556 -5.505 1.00 97.94 199 GLY A CA 1
ATOM 1595 C C . GLY A 1 199 ? 9.601 8.586 -5.383 1.00 97.94 199 GLY A C 1
ATOM 1596 O O . GLY A 1 199 ? 10.114 8.301 -4.306 1.00 97.94 199 GLY A O 1
ATOM 1597 N N . ARG A 1 200 ? 10.330 8.929 -6.454 1.00 97.88 200 ARG A N 1
ATOM 1598 C CA . ARG A 1 200 ? 11.799 8.992 -6.423 1.00 97.88 200 ARG A CA 1
ATOM 1599 C C . ARG A 1 200 ? 12.343 9.993 -5.393 1.00 97.88 200 ARG A C 1
ATOM 1601 O O . ARG A 1 200 ? 13.451 9.798 -4.925 1.00 97.88 200 ARG A O 1
ATOM 1608 N N . ASP A 1 201 ? 11.551 10.987 -4.990 1.00 98.12 201 ASP A N 1
ATOM 1609 C CA . ASP A 1 201 ? 11.880 11.972 -3.946 1.00 98.12 201 ASP A CA 1
ATOM 1610 C C . ASP A 1 201 ? 11.847 11.420 -2.509 1.00 98.12 201 ASP A C 1
ATOM 1612 O O . ASP A 1 201 ? 12.123 12.141 -1.548 1.00 98.12 201 ASP A O 1
ATOM 1616 N N . ARG A 1 202 ? 11.442 10.159 -2.330 1.00 97.75 202 ARG A N 1
ATOM 1617 C CA . ARG A 1 202 ? 11.282 9.523 -1.020 1.00 97.75 202 ARG A CA 1
ATOM 1618 C C . ARG A 1 202 ? 12.333 8.438 -0.809 1.00 97.75 202 ARG A C 1
ATOM 1620 O O . ARG A 1 202 ? 12.701 7.753 -1.769 1.00 97.75 202 ARG A O 1
ATOM 1627 N N . PRO A 1 203 ? 12.777 8.213 0.445 1.00 96.62 203 PRO A N 1
ATOM 1628 C CA . PRO A 1 203 ? 13.640 7.084 0.765 1.00 96.62 203 PRO A CA 1
ATOM 1629 C C . PRO A 1 203 ? 13.063 5.784 0.211 1.00 96.62 203 PRO A C 1
ATOM 1631 O O . PRO A 1 203 ? 11.877 5.499 0.340 1.00 96.62 203 PRO A O 1
ATOM 1634 N N . PHE A 1 204 ? 13.905 5.010 -0.462 1.00 97.19 204 PHE A N 1
ATOM 1635 C CA . PHE A 1 204 ? 13.528 3.743 -1.083 1.00 97.19 204 PHE A CA 1
ATOM 1636 C C . PHE A 1 204 ? 12.360 3.806 -2.089 1.00 97.19 204 PHE A C 1
ATOM 1638 O O . PHE A 1 204 ? 11.844 2.764 -2.488 1.00 97.19 204 PHE A O 1
ATOM 1645 N N . GLY A 1 205 ? 11.967 4.987 -2.575 1.00 98.06 205 GLY A N 1
ATOM 1646 C CA . GLY A 1 205 ? 10.866 5.122 -3.529 1.00 98.06 205 GLY A CA 1
ATOM 1647 C C . GLY A 1 205 ? 11.105 4.381 -4.845 1.00 98.06 205 GLY A C 1
ATOM 1648 O O . GLY A 1 205 ? 10.187 3.770 -5.389 1.00 98.06 205 GLY A O 1
ATOM 1649 N N . LYS A 1 206 ? 12.362 4.322 -5.305 1.00 98.00 206 LYS A N 1
ATOM 1650 C CA . LYS A 1 206 ? 12.768 3.499 -6.457 1.00 98.00 206 LYS A CA 1
ATOM 1651 C C . LYS A 1 206 ? 12.450 2.011 -6.263 1.00 98.00 206 LYS A C 1
ATOM 1653 O O . LYS A 1 206 ? 12.047 1.358 -7.218 1.00 98.00 206 LYS A O 1
ATOM 1658 N N . TRP A 1 207 ? 12.538 1.491 -5.036 1.00 98.06 207 TRP A N 1
ATOM 1659 C CA . TRP A 1 207 ? 12.190 0.100 -4.722 1.00 98.06 207 TRP A CA 1
ATOM 1660 C C . TRP A 1 207 ? 10.689 -0.152 -4.803 1.00 98.06 207 TRP A C 1
ATOM 1662 O O . TRP A 1 207 ? 10.276 -1.184 -5.323 1.00 98.06 207 TRP A O 1
ATOM 1672 N N . ALA A 1 208 ? 9.866 0.799 -4.354 1.00 98.44 208 ALA A N 1
ATOM 1673 C CA . ALA A 1 208 ? 8.420 0.723 -4.546 1.00 98.44 208 ALA A CA 1
ATOM 1674 C C . ALA A 1 208 ? 8.036 0.749 -6.032 1.00 98.44 208 ALA A C 1
ATOM 1676 O O . ALA A 1 208 ? 7.208 -0.056 -6.459 1.00 98.44 208 ALA A O 1
ATOM 1677 N N . ILE A 1 209 ? 8.681 1.607 -6.829 1.00 98.75 209 ILE A N 1
ATOM 1678 C CA . ILE A 1 209 ? 8.476 1.658 -8.283 1.00 98.75 209 ILE A CA 1
ATOM 1679 C C . ILE A 1 209 ? 8.901 0.337 -8.940 1.00 98.75 209 ILE A C 1
ATOM 1681 O O . ILE A 1 209 ? 8.149 -0.212 -9.747 1.00 98.75 209 ILE A O 1
ATOM 1685 N N . LEU A 1 210 ? 10.074 -0.195 -8.575 1.00 98.12 210 LEU A N 1
ATOM 1686 C CA . LEU A 1 210 ? 10.563 -1.490 -9.054 1.00 98.12 210 LEU A CA 1
ATOM 1687 C C . LEU A 1 210 ? 9.553 -2.594 -8.736 1.00 98.12 210 LEU A C 1
ATOM 1689 O O . LEU A 1 210 ? 9.142 -3.325 -9.634 1.00 98.12 210 LEU A O 1
ATOM 1693 N N . GLY A 1 211 ? 9.116 -2.671 -7.476 1.00 98.00 211 GLY A N 1
ATOM 1694 C CA . GLY A 1 211 ? 8.110 -3.624 -7.027 1.00 98.00 211 GLY A CA 1
ATOM 1695 C C . GLY A 1 211 ? 6.840 -3.527 -7.864 1.00 98.00 211 GLY A C 1
ATOM 1696 O O . GLY A 1 211 ? 6.398 -4.534 -8.406 1.00 98.00 211 GLY A O 1
ATOM 1697 N N . ALA A 1 212 ? 6.288 -2.325 -8.041 1.00 98.50 212 ALA A N 1
ATOM 1698 C CA . ALA A 1 212 ? 5.060 -2.117 -8.805 1.00 98.50 212 ALA A CA 1
ATOM 1699 C C . ALA A 1 212 ? 5.182 -2.552 -10.269 1.00 98.50 212 ALA A C 1
ATOM 1701 O O . ALA A 1 212 ? 4.316 -3.270 -10.773 1.00 98.50 212 ALA A O 1
ATOM 1702 N N . ARG A 1 213 ? 6.272 -2.166 -10.943 1.00 98.31 213 ARG A N 1
ATOM 1703 C CA . ARG A 1 213 ? 6.534 -2.573 -12.331 1.00 98.31 213 ARG A CA 1
ATOM 1704 C C . ARG A 1 213 ? 6.687 -4.091 -12.443 1.00 98.31 213 ARG A C 1
ATOM 1706 O O . ARG A 1 213 ? 6.098 -4.701 -13.331 1.00 98.31 213 ARG A O 1
ATOM 1713 N N . LEU A 1 214 ? 7.422 -4.705 -11.518 1.00 97.06 214 LEU A N 1
ATOM 1714 C CA . LEU A 1 214 ? 7.657 -6.144 -11.517 1.00 97.06 214 LEU A CA 1
ATOM 1715 C C . LEU A 1 214 ? 6.386 -6.938 -11.202 1.00 97.06 214 LEU A C 1
ATOM 1717 O O . LEU A 1 214 ? 6.102 -7.904 -11.893 1.00 97.06 214 LEU A O 1
ATOM 1721 N N . GLY A 1 215 ? 5.591 -6.523 -10.214 1.00 96.19 215 GLY A N 1
ATOM 1722 C CA . GLY A 1 215 ? 4.313 -7.163 -9.891 1.00 96.19 215 GLY A CA 1
ATOM 1723 C C . GLY A 1 215 ? 3.326 -7.113 -11.062 1.00 96.19 215 GLY A C 1
ATOM 1724 O O . GLY A 1 215 ? 2.712 -8.126 -11.391 1.00 96.19 215 GLY A O 1
ATOM 1725 N N . CYS A 1 216 ? 3.238 -5.961 -11.734 1.00 95.31 216 CYS A N 1
ATOM 1726 C CA . CYS A 1 216 ? 2.432 -5.786 -12.943 1.00 95.31 216 CYS A CA 1
ATOM 1727 C C . CYS A 1 216 ? 2.900 -6.713 -14.077 1.00 95.31 216 CYS A C 1
ATOM 1729 O O . CYS A 1 216 ? 2.112 -7.497 -14.6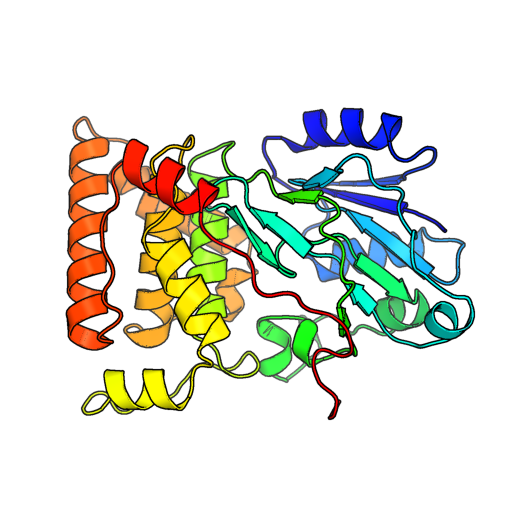09 1.00 95.31 216 CYS A O 1
ATOM 1731 N N . SER A 1 217 ? 4.201 -6.680 -14.388 1.00 94.56 217 SER A N 1
ATOM 1732 C CA . SER A 1 217 ? 4.818 -7.527 -15.414 1.00 94.56 217 SER A CA 1
ATOM 1733 C C . SER A 1 217 ? 4.599 -9.012 -15.112 1.00 94.56 217 SER A C 1
ATOM 1735 O O . SER A 1 217 ? 4.132 -9.754 -15.969 1.00 94.56 217 SER A O 1
ATOM 1737 N N . LYS A 1 218 ? 4.801 -9.442 -13.863 1.00 92.12 218 LYS A N 1
ATOM 1738 C CA . LYS A 1 218 ? 4.637 -10.841 -13.463 1.00 92.12 218 LYS A CA 1
ATOM 1739 C C . LYS A 1 218 ? 3.224 -11.373 -13.619 1.00 92.12 218 LYS A C 1
ATOM 1741 O O . LYS A 1 218 ? 3.070 -12.535 -13.953 1.00 92.12 218 LYS A O 1
ATOM 1746 N N . VAL A 1 219 ? 2.193 -10.580 -13.354 1.00 88.94 219 VAL A N 1
ATOM 1747 C CA . VAL A 1 219 ? 0.810 -11.079 -13.439 1.00 88.94 219 VAL A CA 1
ATOM 1748 C C . VAL A 1 219 ? 0.277 -11.060 -14.865 1.00 88.94 219 VAL A C 1
ATOM 1750 O O . VAL A 1 219 ? -0.462 -11.969 -15.254 1.00 88.94 219 VAL A O 1
ATOM 1753 N N . LEU A 1 220 ? 0.640 -10.042 -15.644 1.00 85.00 220 LEU A N 1
ATOM 1754 C CA . LEU A 1 220 ? 0.109 -9.863 -16.994 1.00 85.00 220 LEU A CA 1
ATOM 1755 C C . LEU A 1 220 ? 0.959 -10.534 -18.075 1.00 85.00 220 LEU A C 1
ATOM 1757 O O . LEU A 1 220 ? 0.409 -10.945 -19.089 1.00 85.00 220 LEU A O 1
ATOM 1761 N N . LEU A 1 221 ? 2.271 -10.651 -17.864 1.00 81.94 221 LEU A N 1
ATOM 1762 C CA . LEU A 1 221 ? 3.228 -11.132 -18.868 1.00 81.94 221 LEU A CA 1
ATOM 1763 C C . LEU A 1 221 ? 3.886 -12.462 -18.481 1.00 81.94 221 LEU A C 1
ATOM 1765 O O . LEU A 1 221 ? 4.451 -13.137 -19.336 1.00 81.94 221 LEU A O 1
ATOM 1769 N N . GLU A 1 222 ? 3.807 -12.860 -17.209 1.00 83.69 222 GLU A N 1
ATOM 1770 C CA . GLU A 1 222 ? 4.292 -14.154 -16.722 1.00 83.69 222 GLU A CA 1
ATOM 1771 C C . GLU A 1 222 ? 3.151 -14.954 -16.072 1.00 83.69 222 GLU A C 1
ATOM 1773 O O . GLU A 1 222 ? 2.100 -14.417 -15.734 1.00 83.69 222 GLU A O 1
ATOM 1778 N N . ASP A 1 223 ? 3.328 -16.261 -15.869 1.00 80.25 223 ASP A N 1
ATOM 1779 C CA . ASP A 1 223 ? 2.348 -17.102 -15.170 1.00 80.25 223 ASP A CA 1
ATOM 1780 C C . ASP A 1 223 ? 2.506 -17.027 -13.639 1.00 80.25 223 ASP A C 1
ATOM 1782 O O . ASP A 1 223 ? 2.885 -17.990 -12.968 1.00 80.25 223 ASP A O 1
ATOM 1786 N N . PHE A 1 224 ? 2.298 -15.837 -13.066 1.00 86.12 224 PHE A N 1
ATOM 1787 C CA . PHE A 1 224 ? 2.470 -15.627 -11.629 1.00 86.12 224 PHE A CA 1
ATOM 1788 C C . PHE A 1 224 ? 1.241 -16.071 -10.813 1.00 86.12 224 PHE A C 1
ATOM 1790 O O . PHE A 1 224 ? 0.144 -15.536 -11.003 1.00 86.12 224 PHE A O 1
ATOM 1797 N N . PRO A 1 225 ? 1.401 -16.969 -9.819 1.00 85.38 225 PRO A N 1
ATOM 1798 C CA . PRO A 1 225 ? 0.292 -17.379 -8.968 1.00 85.38 225 PRO A CA 1
ATOM 1799 C C . PRO A 1 225 ? -0.002 -16.295 -7.920 1.00 85.38 225 PRO A C 1
ATOM 1801 O O . PRO A 1 225 ? 0.732 -16.124 -6.942 1.00 85.38 225 PRO A O 1
ATOM 1804 N N . MET A 1 226 ? -1.110 -15.576 -8.121 1.00 81.81 226 MET A N 1
ATOM 1805 C CA . MET A 1 226 ? -1.483 -14.376 -7.356 1.00 81.81 226 MET A CA 1
ATOM 1806 C C . MET A 1 226 ? -1.537 -14.590 -5.841 1.00 81.81 226 MET A C 1
ATOM 1808 O O . MET A 1 226 ? -1.177 -13.686 -5.092 1.00 81.81 226 MET A O 1
ATOM 1812 N N . GLY A 1 227 ? -1.900 -15.788 -5.371 1.00 80.19 227 GLY A N 1
ATOM 1813 C CA . GLY A 1 227 ? -1.923 -16.124 -3.943 1.00 80.19 227 GLY A CA 1
ATOM 1814 C C . GLY A 1 227 ? -0.578 -15.916 -3.228 1.00 80.19 227 GLY A C 1
ATOM 1815 O O . GLY A 1 227 ? -0.549 -15.745 -2.013 1.00 80.19 227 GLY A O 1
ATOM 1816 N N . LYS A 1 228 ? 0.542 -15.832 -3.957 1.00 86.69 228 LYS A N 1
ATOM 1817 C CA . LYS A 1 228 ? 1.855 -15.507 -3.382 1.00 86.69 228 LYS A CA 1
ATOM 1818 C C . LYS A 1 228 ? 1.946 -14.090 -2.820 1.00 86.69 228 LYS A C 1
ATOM 1820 O O . LYS A 1 228 ? 2.742 -13.857 -1.917 1.00 86.69 228 LYS A O 1
ATOM 1825 N N . ILE A 1 229 ? 1.117 -13.142 -3.272 1.00 87.19 229 ILE A N 1
ATOM 1826 C CA . ILE A 1 229 ? 1.215 -11.754 -2.790 1.00 87.19 229 ILE A CA 1
ATOM 1827 C C . ILE A 1 229 ? 0.881 -11.606 -1.296 1.00 87.19 229 ILE A C 1
ATOM 1829 O O . ILE A 1 229 ? 1.223 -10.597 -0.683 1.00 87.19 229 ILE A O 1
ATOM 1833 N N . ARG A 1 230 ? 0.222 -12.595 -0.687 1.00 81.12 230 ARG A N 1
ATOM 1834 C CA . ARG A 1 230 ? -0.101 -12.635 0.751 1.00 81.12 230 ARG A CA 1
ATOM 1835 C C . ARG A 1 230 ? 0.833 -13.534 1.562 1.00 81.12 230 ARG A C 1
ATOM 1837 O O . ARG A 1 230 ? 0.775 -13.495 2.786 1.00 81.12 230 ARG A O 1
ATOM 1844 N N . ASP A 1 231 ? 1.685 -14.309 0.900 1.00 88.25 231 ASP A N 1
ATOM 1845 C CA . ASP A 1 231 ? 2.622 -15.224 1.540 1.00 88.25 231 ASP A CA 1
ATOM 1846 C C . ASP A 1 231 ? 3.892 -14.457 1.943 1.00 88.25 231 ASP A C 1
ATOM 1848 O O . ASP A 1 231 ? 4.708 -14.057 1.107 1.00 88.25 231 ASP A O 1
ATOM 1852 N N . TYR A 1 232 ? 4.030 -14.210 3.247 1.00 87.31 232 TYR A N 1
ATOM 1853 C CA . TYR A 1 232 ? 5.176 -13.500 3.816 1.00 87.31 232 TYR A CA 1
ATOM 1854 C C . TYR A 1 232 ? 6.476 -14.281 3.620 1.00 87.31 232 TYR A C 1
ATOM 1856 O O . TYR A 1 232 ? 7.499 -13.696 3.264 1.00 87.31 232 TYR A O 1
ATOM 1864 N N . ARG A 1 233 ? 6.434 -15.608 3.771 1.00 90.69 233 ARG A N 1
ATOM 1865 C CA . ARG A 1 233 ? 7.601 -16.470 3.584 1.00 90.69 233 ARG A CA 1
ATOM 1866 C C . ARG A 1 233 ? 8.052 -16.486 2.129 1.00 90.69 233 ARG A C 1
ATOM 1868 O O . ARG A 1 233 ? 9.257 -16.456 1.871 1.00 90.69 233 ARG A O 1
ATOM 1875 N N . TRP A 1 234 ? 7.118 -16.527 1.179 1.00 92.62 234 TRP A N 1
ATOM 1876 C CA . TRP A 1 234 ? 7.455 -16.416 -0.238 1.00 92.62 234 TRP A CA 1
ATOM 1877 C C . TRP A 1 234 ? 8.150 -15.087 -0.532 1.00 92.62 234 TRP A C 1
ATOM 1879 O O . TRP A 1 234 ? 9.201 -15.096 -1.168 1.00 92.62 234 TRP A O 1
ATOM 1889 N N . PHE A 1 235 ? 7.616 -13.966 -0.037 1.00 93.31 235 PHE A N 1
ATOM 1890 C CA . PHE A 1 235 ? 8.231 -12.653 -0.243 1.00 93.31 235 PHE A CA 1
ATOM 1891 C C . PHE A 1 235 ? 9.628 -12.551 0.370 1.00 93.31 235 PHE A C 1
ATOM 1893 O O . PHE A 1 235 ? 10.522 -12.023 -0.285 1.00 93.31 235 PHE A O 1
ATOM 1900 N N . ASP A 1 236 ? 9.839 -13.085 1.573 1.00 92.25 236 ASP A N 1
ATOM 1901 C CA . ASP A 1 236 ? 11.155 -13.101 2.216 1.00 92.25 236 ASP A CA 1
ATOM 1902 C C . ASP A 1 236 ? 12.184 -13.880 1.389 1.00 92.25 236 ASP A C 1
ATOM 1904 O O . ASP A 1 236 ? 13.324 -13.440 1.230 1.00 92.25 236 ASP A O 1
ATOM 1908 N N . LEU 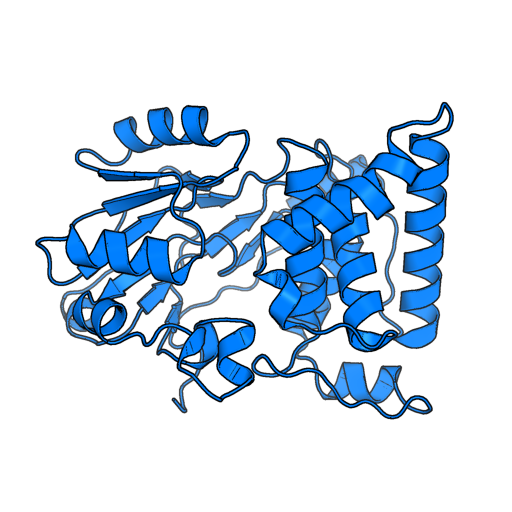A 1 237 ? 11.793 -15.044 0.861 1.00 94.25 237 LEU A N 1
ATOM 1909 C CA . LEU A 1 237 ? 12.657 -15.863 0.011 1.00 94.25 237 LEU A CA 1
ATOM 1910 C C . LEU A 1 237 ? 12.906 -15.195 -1.341 1.00 94.25 237 LEU A C 1
ATOM 1912 O O . LEU A 1 237 ? 14.048 -15.149 -1.788 1.00 94.25 237 LEU A O 1
ATOM 1916 N N . TYR A 1 238 ? 11.862 -14.655 -1.970 1.00 93.62 238 TYR A N 1
ATOM 1917 C CA . TYR A 1 238 ? 11.962 -13.954 -3.246 1.00 93.62 238 TYR A CA 1
ATOM 1918 C C . TYR A 1 238 ? 12.871 -12.729 -3.129 1.00 93.62 238 TYR A C 1
ATOM 1920 O O . TYR A 1 238 ? 13.791 -12.560 -3.923 1.00 93.62 238 TYR A O 1
ATOM 1928 N N . TRP A 1 239 ? 12.695 -11.933 -2.073 1.00 93.88 239 TRP A N 1
ATOM 1929 C CA . TRP A 1 239 ? 13.568 -10.808 -1.775 1.00 93.88 239 TRP A CA 1
ATOM 1930 C C . TRP A 1 239 ? 15.020 -11.254 -1.604 1.00 93.88 239 TRP A C 1
ATOM 1932 O O . TRP A 1 239 ? 15.886 -10.744 -2.300 1.00 93.88 239 TRP A O 1
ATOM 1942 N N . LYS A 1 240 ? 15.308 -12.224 -0.730 1.00 92.69 240 LYS A N 1
ATOM 1943 C CA . LYS A 1 240 ? 16.691 -12.652 -0.440 1.00 92.69 240 LYS A CA 1
ATOM 1944 C C . LYS A 1 240 ? 17.403 -13.276 -1.640 1.00 92.69 240 LYS A C 1
ATOM 1946 O O . LYS A 1 240 ? 18.610 -13.089 -1.797 1.00 92.69 240 LYS A O 1
ATOM 1951 N N . ASN A 1 241 ? 16.676 -14.058 -2.435 1.00 91.38 241 ASN A N 1
ATOM 1952 C CA . ASN A 1 241 ? 17.266 -14.894 -3.478 1.00 91.38 241 ASN A CA 1
ATOM 1953 C C . ASN A 1 241 ? 17.320 -14.214 -4.842 1.00 91.38 241 ASN A C 1
ATOM 1955 O O . ASN A 1 241 ? 18.268 -14.475 -5.575 1.00 91.38 241 ASN A O 1
ATOM 1959 N N . GLU A 1 242 ? 16.342 -13.366 -5.165 1.00 89.31 242 GLU A N 1
ATOM 1960 C CA . GLU A 1 242 ? 16.205 -12.761 -6.497 1.00 89.31 242 GLU A CA 1
ATOM 1961 C C . GLU A 1 242 ? 16.504 -11.262 -6.480 1.00 89.31 242 GLU A C 1
ATOM 1963 O O . GLU A 1 242 ? 17.032 -10.739 -7.447 1.00 89.31 242 GLU A O 1
ATOM 1968 N N . ILE A 1 243 ? 16.186 -10.556 -5.388 1.00 91.19 243 ILE A N 1
ATOM 1969 C CA . ILE A 1 243 ? 16.314 -9.094 -5.336 1.00 91.19 243 ILE A CA 1
ATOM 1970 C C . ILE A 1 243 ? 17.593 -8.683 -4.592 1.00 91.19 243 ILE A C 1
ATOM 1972 O O . ILE A 1 243 ? 18.524 -8.133 -5.165 1.00 91.19 243 ILE A O 1
ATOM 1976 N N . GLU A 1 244 ? 17.709 -8.977 -3.302 1.00 87.38 244 GLU A N 1
ATOM 1977 C CA . GLU A 1 244 ? 18.878 -8.620 -2.493 1.00 87.38 244 GLU A CA 1
ATOM 1978 C C . GLU A 1 244 ? 20.186 -9.179 -3.074 1.00 87.38 244 GLU A C 1
ATOM 1980 O O . GLU A 1 244 ? 21.212 -8.500 -3.052 1.00 87.38 244 GLU A O 1
ATOM 1985 N N . SER A 1 245 ? 20.163 -10.404 -3.601 1.00 81.50 245 SER A N 1
ATOM 1986 C CA . SER A 1 245 ? 21.327 -11.035 -4.226 1.00 81.50 245 SER A CA 1
ATOM 1987 C C . SER A 1 245 ? 21.815 -10.282 -5.471 1.00 81.50 245 SER A C 1
ATOM 1989 O O . SER A 1 245 ? 23.025 -10.131 -5.634 1.00 81.50 245 SER A O 1
ATOM 1991 N N . GLU A 1 246 ? 20.889 -9.799 -6.302 1.00 79.50 246 GLU A N 1
ATOM 1992 C CA . GLU A 1 246 ? 21.149 -9.100 -7.563 1.00 79.50 246 GLU A CA 1
ATOM 1993 C C . GLU A 1 246 ? 21.583 -7.650 -7.317 1.00 79.50 246 GLU A C 1
ATOM 1995 O O . GLU A 1 246 ? 22.607 -7.205 -7.835 1.00 79.50 246 GLU A O 1
ATOM 2000 N N . TYR A 1 247 ? 20.853 -6.928 -6.465 1.00 79.62 247 TYR A N 1
ATOM 2001 C CA . TYR A 1 247 ? 21.014 -5.479 -6.330 1.00 79.62 247 TYR A CA 1
ATOM 2002 C C . TYR A 1 247 ? 21.847 -5.054 -5.118 1.00 79.62 247 TYR A C 1
ATOM 2004 O O . TYR A 1 247 ? 22.462 -3.999 -5.164 1.00 79.62 247 TYR A O 1
ATOM 2012 N N . LEU A 1 248 ? 21.889 -5.820 -4.020 1.00 74.12 248 LEU A N 1
ATOM 2013 C CA . LEU A 1 248 ? 22.466 -5.348 -2.745 1.00 74.12 248 LEU A CA 1
ATOM 2014 C C . LEU A 1 248 ? 23.825 -5.972 -2.393 1.00 74.12 248 LEU A C 1
ATOM 2016 O O . LEU A 1 248 ? 24.445 -5.574 -1.405 1.00 74.12 248 LEU A O 1
ATOM 2020 N N . ARG A 1 249 ? 24.324 -6.926 -3.193 1.00 70.31 249 ARG A N 1
ATOM 2021 C CA . ARG A 1 249 ? 25.609 -7.618 -2.945 1.00 70.31 249 ARG A CA 1
ATOM 2022 C C . ARG A 1 249 ? 26.759 -7.188 -3.869 1.00 70.31 249 ARG A C 1
ATOM 2024 O O . ARG A 1 249 ? 27.878 -7.660 -3.680 1.00 70.31 249 ARG A O 1
ATOM 2031 N N . GLY A 1 250 ? 26.512 -6.297 -4.835 1.00 64.69 250 GLY A N 1
ATOM 2032 C CA . GLY A 1 250 ? 27.502 -5.810 -5.812 1.00 64.69 250 GLY A CA 1
ATOM 2033 C C . GLY A 1 250 ? 27.943 -4.352 -5.612 1.00 64.69 250 GLY A C 1
ATOM 2034 O O . GLY A 1 250 ? 27.405 -3.645 -4.766 1.00 64.69 250 GLY A O 1
ATOM 2035 N N . LEU A 1 251 ? 28.923 -3.896 -6.408 1.00 62.53 251 LEU A N 1
ATOM 2036 C CA . LEU A 1 251 ? 29.426 -2.505 -6.433 1.00 62.53 251 LEU A CA 1
ATOM 2037 C C . LEU A 1 251 ? 28.614 -1.557 -7.345 1.00 62.53 251 LEU A C 1
ATOM 2039 O O . LEU A 1 251 ? 28.848 -0.357 -7.303 1.00 62.53 251 LEU A O 1
ATOM 2043 N N . LEU A 1 252 ? 27.689 -2.087 -8.156 1.00 63.12 252 LEU A N 1
ATOM 2044 C CA . LEU A 1 252 ? 26.899 -1.355 -9.167 1.00 63.12 252 LEU A CA 1
ATOM 2045 C C . LEU A 1 252 ? 25.395 -1.349 -8.829 1.00 63.12 252 LEU A C 1
ATOM 2047 O O . LEU A 1 252 ? 24.544 -1.571 -9.689 1.00 63.12 252 LEU A O 1
ATOM 2051 N N . GLN A 1 253 ? 25.070 -1.206 -7.541 1.00 79.00 253 GLN A N 1
ATOM 2052 C CA . GLN A 1 253 ? 23.713 -1.414 -7.010 1.00 79.00 253 GLN A CA 1
ATOM 2053 C C . GLN A 1 253 ? 22.693 -0.466 -7.644 1.00 79.00 253 GLN A C 1
ATOM 2055 O O . GLN A 1 253 ? 21.601 -0.876 -8.037 1.00 79.00 253 GLN A O 1
ATOM 2060 N N . GLU A 1 254 ? 23.073 0.805 -7.759 1.00 85.25 254 GLU A N 1
ATOM 2061 C CA . GLU A 1 254 ? 22.200 1.861 -8.255 1.00 85.25 254 GLU A CA 1
ATOM 2062 C C . GLU A 1 254 ? 22.077 1.807 -9.782 1.00 85.25 254 GLU A C 1
ATOM 2064 O O . GLU A 1 254 ? 20.979 1.950 -10.316 1.00 85.25 254 GLU A O 1
ATOM 2069 N N . GLU A 1 255 ? 23.173 1.539 -10.498 1.00 89.31 255 GLU A N 1
ATOM 2070 C CA . GLU A 1 255 ? 23.158 1.407 -11.955 1.00 89.31 255 GLU A CA 1
ATOM 2071 C C . GLU A 1 255 ? 22.302 0.220 -12.406 1.00 89.31 255 GLU A C 1
ATOM 2073 O O . GLU A 1 255 ? 21.532 0.353 -13.359 1.00 89.31 255 GLU A O 1
ATOM 2078 N N . GLN A 1 256 ? 22.401 -0.920 -11.713 1.00 90.38 256 GLN A N 1
ATOM 2079 C CA . GLN A 1 256 ? 21.579 -2.094 -12.006 1.00 90.38 256 GLN A CA 1
ATOM 2080 C C . GLN A 1 256 ? 20.099 -1.818 -11.715 1.00 90.38 256 GLN A C 1
ATOM 2082 O O . GLN A 1 256 ? 19.243 -2.104 -12.551 1.00 90.38 256 GLN A O 1
ATOM 2087 N N . LEU A 1 257 ? 19.791 -1.189 -10.574 1.00 92.88 257 LEU A N 1
ATOM 2088 C CA . LEU A 1 257 ? 18.424 -0.789 -10.238 1.00 92.88 257 LEU A CA 1
ATOM 2089 C C . LEU A 1 257 ? 17.828 0.143 -11.305 1.00 92.88 257 LEU A C 1
ATOM 2091 O O . LEU A 1 257 ? 16.698 -0.066 -11.746 1.00 92.88 257 LEU A O 1
ATOM 2095 N N . GLU A 1 258 ? 18.573 1.155 -11.753 1.00 94.75 258 GLU A N 1
ATOM 2096 C CA . GLU A 1 258 ? 18.126 2.069 -12.812 1.00 94.75 258 GLU A CA 1
ATOM 2097 C C . GLU A 1 258 ? 17.952 1.366 -14.160 1.00 94.75 258 GLU A C 1
ATOM 2099 O O . GLU A 1 258 ? 16.981 1.629 -14.879 1.00 94.75 258 GLU A O 1
ATOM 2104 N N . HIS A 1 259 ? 18.857 0.447 -14.496 1.00 94.00 259 HIS A N 1
ATOM 2105 C CA . HIS A 1 259 ? 18.748 -0.373 -15.695 1.00 94.00 259 HIS A CA 1
ATOM 2106 C C . HIS A 1 259 ? 17.454 -1.201 -15.689 1.00 94.00 259 HIS A C 1
ATOM 2108 O O . HIS A 1 259 ? 16.696 -1.158 -16.661 1.00 94.00 259 HIS A O 1
ATOM 2114 N N . ASP A 1 260 ? 17.146 -1.900 -14.594 1.00 94.31 260 ASP A N 1
ATOM 2115 C CA . ASP A 1 260 ? 15.940 -2.728 -14.504 1.00 94.31 260 ASP A CA 1
ATOM 2116 C C . ASP A 1 260 ? 14.654 -1.918 -14.405 1.00 94.31 260 ASP A C 1
ATOM 2118 O O . ASP A 1 260 ? 13.649 -2.281 -15.023 1.00 94.31 260 ASP A O 1
ATOM 2122 N N . LEU A 1 261 ? 14.683 -0.770 -13.726 1.00 97.50 261 LEU A N 1
ATOM 2123 C CA . LEU A 1 261 ? 13.587 0.192 -13.768 1.00 97.50 261 LEU A CA 1
ATOM 2124 C C . LEU A 1 261 ? 13.280 0.595 -15.212 1.00 97.50 261 LEU A C 1
ATOM 2126 O O . LEU A 1 261 ? 12.115 0.544 -15.621 1.00 97.50 261 LEU A O 1
ATOM 2130 N N . LYS A 1 262 ? 14.302 0.973 -15.986 1.00 97.75 262 LYS A N 1
ATOM 2131 C CA . LYS A 1 262 ? 14.144 1.370 -17.387 1.00 97.75 262 LYS A CA 1
ATOM 2132 C C . LYS A 1 262 ? 13.616 0.216 -18.241 1.00 97.75 262 LYS A C 1
ATOM 2134 O O . LYS A 1 262 ? 12.614 0.405 -18.930 1.00 97.75 262 LYS A O 1
ATOM 2139 N N . ARG A 1 263 ? 14.226 -0.967 -18.139 1.00 97.00 263 ARG A N 1
ATOM 2140 C CA . ARG A 1 263 ? 13.841 -2.173 -18.886 1.00 97.00 263 ARG A CA 1
ATOM 2141 C C . ARG A 1 263 ? 12.385 -2.564 -18.634 1.00 97.00 263 ARG A C 1
ATOM 2143 O O . ARG A 1 263 ? 11.643 -2.804 -19.581 1.00 97.00 263 ARG A O 1
ATOM 2150 N N . LEU A 1 264 ? 11.952 -2.600 -17.371 1.00 97.69 264 LEU A N 1
ATOM 2151 C CA . LEU A 1 264 ? 10.569 -2.936 -17.020 1.00 97.69 264 LEU A CA 1
ATOM 2152 C C . LEU A 1 264 ? 9.576 -1.880 -17.513 1.00 97.69 264 LEU A C 1
ATOM 2154 O O . LEU A 1 264 ? 8.493 -2.229 -17.969 1.00 97.69 264 LEU A O 1
ATOM 2158 N N . LYS A 1 265 ? 9.928 -0.592 -17.446 1.00 98.12 265 LYS A N 1
ATOM 2159 C CA . LYS A 1 265 ? 9.091 0.484 -17.995 1.00 98.12 265 LYS A CA 1
ATOM 2160 C C . LYS A 1 265 ? 8.897 0.325 -19.502 1.00 98.12 265 LYS A C 1
ATOM 2162 O O . LYS A 1 265 ? 7.769 0.433 -19.969 1.00 98.12 265 LYS A O 1
ATOM 2167 N N . GLU A 1 266 ? 9.982 0.104 -20.242 1.00 98.06 266 GLU A N 1
ATOM 2168 C CA . GLU A 1 266 ? 9.946 -0.089 -21.697 1.00 98.06 266 GLU A CA 1
ATOM 2169 C C . GLU A 1 266 ? 9.083 -1.302 -22.051 1.00 98.06 266 GLU A C 1
ATOM 2171 O O . GLU A 1 266 ? 8.110 -1.156 -22.785 1.00 98.06 266 GLU A O 1
ATOM 2176 N N . ASN A 1 267 ? 9.321 -2.442 -21.400 1.00 96.25 267 ASN A N 1
ATOM 2177 C CA . ASN A 1 267 ? 8.540 -3.656 -21.613 1.00 96.25 267 ASN A CA 1
ATOM 2178 C C . ASN A 1 267 ? 7.038 -3.473 -21.314 1.00 96.25 267 ASN A C 1
ATOM 2180 O O . ASN A 1 267 ? 6.198 -3.900 -22.104 1.00 96.25 267 ASN A O 1
ATOM 2184 N N . LEU A 1 268 ? 6.680 -2.812 -20.210 1.00 96.75 268 LEU A N 1
ATOM 2185 C CA . LEU A 1 268 ? 5.279 -2.542 -19.872 1.00 96.75 268 LEU A CA 1
ATOM 2186 C C . LEU A 1 268 ? 4.619 -1.568 -20.857 1.00 96.75 268 LEU A C 1
ATOM 2188 O O . LEU A 1 268 ? 3.456 -1.751 -21.204 1.00 96.75 268 LEU A O 1
ATOM 2192 N N . ASN A 1 269 ? 5.336 -0.544 -21.319 1.00 97.19 269 ASN A N 1
ATOM 2193 C CA . ASN A 1 269 ? 4.807 0.384 -22.318 1.00 97.19 269 ASN A CA 1
ATOM 2194 C C . ASN A 1 269 ? 4.598 -0.297 -23.671 1.00 97.19 269 ASN A C 1
ATOM 2196 O O . ASN A 1 269 ? 3.564 -0.078 -24.289 1.00 97.19 269 ASN A O 1
ATOM 2200 N N . GLU A 1 270 ? 5.535 -1.140 -24.102 1.00 95.50 270 GLU A N 1
ATOM 2201 C CA . GLU A 1 270 ? 5.433 -1.890 -25.358 1.00 95.50 270 GLU A CA 1
ATOM 2202 C C . GLU A 1 270 ? 4.246 -2.860 -25.362 1.00 95.50 270 GLU A C 1
ATOM 2204 O O . GLU A 1 270 ? 3.541 -2.961 -26.361 1.00 95.50 270 GLU A O 1
ATOM 2209 N N . ASN A 1 271 ? 4.007 -3.556 -24.248 1.00 93.75 271 ASN A N 1
ATOM 2210 C CA . ASN A 1 271 ? 2.993 -4.612 -24.176 1.00 93.75 271 ASN A CA 1
ATOM 2211 C C . ASN A 1 271 ? 1.596 -4.101 -23.790 1.00 93.75 271 ASN A C 1
ATOM 2213 O O . ASN A 1 271 ? 0.593 -4.689 -24.191 1.00 93.75 271 ASN A O 1
ATOM 2217 N N . LEU A 1 272 ? 1.514 -3.034 -22.989 1.00 93.12 272 LEU A N 1
ATOM 2218 C CA . LEU A 1 272 ? 0.255 -2.572 -22.395 1.00 93.12 272 LEU A CA 1
ATOM 2219 C C . LEU A 1 272 ? -0.127 -1.143 -22.783 1.00 93.12 272 LEU A C 1
ATOM 2221 O O . LEU A 1 272 ? -1.249 -0.737 -22.495 1.00 93.12 272 LEU A O 1
ATOM 2225 N N . ASP A 1 273 ? 0.754 -0.372 -23.421 1.00 94.81 273 ASP A N 1
ATOM 2226 C CA . ASP A 1 273 ? 0.538 1.053 -23.712 1.00 94.81 273 ASP A CA 1
ATOM 2227 C C . ASP A 1 273 ? 0.129 1.860 -22.461 1.00 94.81 273 ASP A C 1
ATOM 2229 O O . ASP A 1 273 ? -0.869 2.582 -22.413 1.00 94.81 273 ASP A O 1
ATOM 2233 N N . LEU A 1 274 ? 0.878 1.685 -21.367 1.00 94.56 274 LEU A N 1
ATOM 2234 C CA . LEU A 1 274 ? 0.603 2.388 -20.109 1.00 94.56 274 LEU A CA 1
ATOM 2235 C C . LEU A 1 274 ? 1.081 3.848 -20.123 1.00 94.56 274 LEU A C 1
ATOM 2237 O O . LEU A 1 274 ? 0.605 4.658 -19.320 1.00 94.56 274 LEU A O 1
ATOM 2241 N N . GLY A 1 275 ? 2.020 4.207 -21.001 1.00 96.25 275 GLY A N 1
ATOM 2242 C CA . GLY A 1 275 ? 2.634 5.537 -21.031 1.00 96.25 275 GLY A CA 1
ATOM 2243 C C . GLY A 1 275 ? 3.363 5.882 -19.727 1.00 96.25 275 GLY A C 1
ATOM 2244 O O . GLY A 1 275 ? 3.229 6.993 -19.212 1.00 96.25 275 GLY A O 1
ATOM 2245 N N . LEU A 1 276 ? 4.072 4.911 -19.148 1.00 97.88 276 LEU A N 1
ATOM 2246 C CA . LEU A 1 276 ? 4.900 5.075 -17.957 1.00 97.88 276 LEU A CA 1
ATOM 2247 C C . LEU A 1 276 ? 6.113 5.956 -18.253 1.00 97.88 276 LEU A C 1
ATOM 2249 O O . LEU A 1 276 ? 6.775 5.805 -19.282 1.00 97.88 276 LEU A O 1
ATOM 2253 N N . VAL A 1 277 ? 6.445 6.816 -17.295 1.00 96.31 277 VAL A N 1
ATOM 2254 C CA . VAL A 1 277 ? 7.601 7.721 -17.342 1.00 96.31 277 VAL A CA 1
ATOM 2255 C C . VAL A 1 277 ? 8.432 7.602 -16.063 1.00 96.31 277 VAL A C 1
ATOM 2257 O O . VAL A 1 277 ? 7.920 7.201 -15.016 1.00 96.31 277 VAL A O 1
ATOM 2260 N N . ASP A 1 278 ? 9.718 7.939 -16.143 1.00 96.19 278 ASP A N 1
ATOM 2261 C CA . ASP A 1 278 ? 10.592 8.061 -14.972 1.00 96.19 278 ASP A CA 1
ATOM 2262 C C . ASP A 1 278 ? 10.662 9.535 -14.567 1.00 96.19 278 ASP A C 1
ATOM 2264 O O . ASP A 1 278 ? 11.385 10.317 -15.183 1.00 96.19 278 ASP A O 1
ATOM 2268 N N . PHE A 1 279 ? 9.887 9.925 -13.556 1.00 97.88 279 PHE A N 1
ATOM 2269 C CA . PHE A 1 279 ? 9.964 11.273 -12.999 1.00 97.88 279 PHE A CA 1
ATOM 2270 C C . PHE A 1 279 ? 11.232 11.441 -12.161 1.00 97.88 279 PHE A C 1
ATOM 2272 O O . PHE A 1 279 ? 11.591 10.535 -11.410 1.00 97.88 279 PHE A O 1
ATOM 2279 N N . SER A 1 280 ? 11.873 12.613 -12.230 1.00 97.94 280 SER A N 1
ATOM 2280 C CA . SER A 1 280 ? 12.925 12.988 -11.276 1.00 97.94 280 SER A CA 1
ATOM 2281 C C . SER A 1 280 ? 12.366 13.126 -9.854 1.00 97.94 280 SER A C 1
ATOM 2283 O O . SER A 1 280 ? 11.153 13.039 -9.623 1.00 97.94 280 SER A O 1
ATOM 2285 N N . GLU A 1 281 ? 13.246 13.359 -8.884 1.00 98.25 281 GLU A N 1
ATOM 2286 C CA . GLU A 1 281 ? 12.842 13.666 -7.510 1.00 98.25 281 GLU A CA 1
ATOM 2287 C C . GLU A 1 281 ? 11.989 14.945 -7.469 1.00 98.25 281 GLU A C 1
ATOM 2289 O O . GLU A 1 281 ? 10.860 14.931 -6.978 1.00 98.25 281 GLU A O 1
ATOM 2294 N N . GLU A 1 282 ? 12.447 16.030 -8.097 1.00 98.50 282 GLU A N 1
ATOM 2295 C CA . GLU A 1 282 ? 11.722 17.305 -8.146 1.00 98.50 282 GLU A CA 1
ATOM 2296 C C . GLU A 1 282 ? 10.370 17.163 -8.842 1.00 98.50 282 GLU A C 1
ATOM 2298 O O . GLU A 1 282 ? 9.376 17.734 -8.393 1.00 98.50 282 GLU A O 1
ATOM 2303 N N . GLN A 1 283 ? 10.307 16.382 -9.923 1.00 98.50 283 GLN A N 1
ATOM 2304 C CA . GLN A 1 283 ? 9.054 16.177 -10.638 1.00 98.50 283 GLN A CA 1
ATOM 2305 C C . GLN A 1 283 ? 8.089 15.261 -9.871 1.00 98.50 283 GLN A C 1
ATOM 2307 O O . GLN A 1 283 ? 6.885 15.501 -9.908 1.00 98.50 283 GLN A O 1
ATOM 2312 N N . SER A 1 284 ? 8.591 14.250 -9.149 1.00 98.25 284 SER A N 1
ATOM 2313 C CA . SER A 1 284 ? 7.771 13.420 -8.251 1.00 98.25 284 SER A CA 1
ATOM 2314 C C . SER A 1 284 ? 7.175 14.265 -7.127 1.00 98.25 284 SER A C 1
ATOM 2316 O O . SER A 1 284 ? 5.985 14.158 -6.825 1.00 98.25 284 SER A O 1
ATOM 2318 N N . LEU A 1 285 ? 7.988 15.142 -6.534 1.00 97.94 285 LEU A N 1
ATOM 2319 C CA . LEU A 1 285 ? 7.551 16.070 -5.499 1.00 97.94 285 LEU A CA 1
ATOM 2320 C C . LEU A 1 285 ? 6.515 17.067 -6.039 1.00 97.94 285 LEU A C 1
ATOM 2322 O O . LEU A 1 285 ? 5.480 17.275 -5.406 1.00 97.94 285 LEU A O 1
ATOM 2326 N N . PHE A 1 286 ? 6.760 17.643 -7.221 1.00 98.31 286 PHE A N 1
ATOM 2327 C CA . PHE A 1 286 ? 5.818 18.542 -7.888 1.00 98.31 286 PHE A CA 1
ATOM 2328 C C . PHE A 1 286 ? 4.497 17.844 -8.216 1.00 98.31 286 PHE A C 1
ATOM 2330 O O . PHE A 1 286 ? 3.439 18.376 -7.901 1.00 98.31 286 PHE A O 1
ATOM 2337 N N . PHE A 1 287 ? 4.533 16.639 -8.789 1.00 98.06 287 PHE A N 1
ATOM 2338 C CA . PHE A 1 287 ? 3.322 15.871 -9.077 1.00 98.06 287 PHE A CA 1
ATOM 2339 C C . PHE A 1 287 ? 2.463 15.710 -7.820 1.00 98.06 287 PHE A C 1
ATOM 2341 O O . PHE A 1 287 ? 1.270 16.000 -7.847 1.00 98.06 287 PHE A O 1
ATOM 2348 N N . LYS A 1 288 ? 3.075 15.322 -6.696 1.00 97.06 288 LYS A N 1
ATOM 2349 C CA . LYS A 1 288 ? 2.360 15.131 -5.427 1.00 97.06 288 LYS A CA 1
ATOM 2350 C C . LYS A 1 288 ? 1.754 16.414 -4.856 1.00 97.06 288 LYS A C 1
ATOM 2352 O O . LYS A 1 288 ? 0.796 16.315 -4.099 1.00 97.06 288 LYS A O 1
ATOM 2357 N N . SER A 1 289 ? 2.273 17.596 -5.196 1.00 96.50 289 SER A N 1
ATOM 2358 C CA . SER A 1 289 ? 1.711 18.867 -4.716 1.00 96.50 289 SER A CA 1
ATOM 2359 C C . SER A 1 289 ? 0.494 19.336 -5.517 1.00 96.50 289 SER A C 1
ATOM 2361 O O . SER A 1 289 ? -0.306 20.115 -5.001 1.00 96.50 289 SER A O 1
ATOM 2363 N N . VAL A 1 290 ? 0.339 18.860 -6.757 1.00 96.88 290 VAL A N 1
ATOM 2364 C CA . VAL A 1 290 ? -0.760 19.255 -7.656 1.00 96.88 290 VAL A CA 1
ATOM 2365 C C . VAL A 1 290 ? -1.781 18.144 -7.894 1.00 96.88 290 VAL A C 1
ATOM 2367 O O . VAL A 1 290 ? -2.904 18.422 -8.313 1.00 96.88 290 VAL A O 1
ATOM 2370 N N . TYR A 1 291 ? -1.413 16.888 -7.648 1.00 96.44 291 TYR A N 1
ATOM 2371 C CA . TYR A 1 291 ? -2.286 15.745 -7.866 1.00 96.44 291 TYR A CA 1
ATOM 2372 C C . TYR A 1 291 ? -3.406 15.690 -6.824 1.00 96.44 291 TYR A C 1
ATOM 2374 O O . TYR A 1 291 ? -3.172 15.694 -5.615 1.00 96.44 291 TYR A O 1
ATOM 2382 N N . PHE A 1 292 ? -4.641 15.588 -7.312 1.00 93.19 292 PHE A N 1
ATOM 2383 C CA . PHE A 1 292 ? -5.831 15.483 -6.480 1.00 93.19 292 PHE A CA 1
ATOM 2384 C C . PHE A 1 292 ? -6.346 14.047 -6.469 1.00 93.19 292 PHE A C 1
ATOM 2386 O O . PHE A 1 292 ? -6.782 13.515 -7.490 1.00 93.19 292 PHE A O 1
ATOM 2393 N N . ASN A 1 293 ? -6.341 13.425 -5.291 1.00 92.38 293 ASN A N 1
ATOM 2394 C CA . ASN A 1 293 ? -6.928 12.104 -5.119 1.00 92.38 293 ASN A CA 1
ATOM 2395 C C . ASN A 1 293 ? -8.444 12.163 -5.347 1.00 92.38 293 ASN A C 1
ATOM 2397 O O . ASN A 1 293 ? -9.141 12.984 -4.747 1.00 92.38 293 ASN A O 1
ATOM 2401 N N . ARG A 1 294 ? -8.965 11.265 -6.194 1.00 86.62 294 ARG A N 1
ATOM 2402 C CA . ARG A 1 294 ? -10.408 11.166 -6.448 1.00 86.62 294 ARG A CA 1
ATOM 2403 C C . ARG A 1 294 ? -11.153 10.881 -5.133 1.00 86.62 294 ARG A C 1
ATOM 2405 O O . ARG A 1 294 ? -10.795 9.911 -4.455 1.00 86.62 294 ARG A O 1
ATOM 2412 N N . PRO A 1 295 ? -12.187 11.667 -4.776 1.00 81.81 295 PRO A N 1
ATOM 2413 C CA . PRO A 1 295 ? -12.963 11.414 -3.572 1.00 81.81 295 PRO A CA 1
ATOM 2414 C C . PRO A 1 295 ? -13.675 10.068 -3.685 1.00 81.81 295 PRO A C 1
ATOM 2416 O O . PRO A 1 295 ? -14.074 9.638 -4.770 1.00 81.81 295 PRO A O 1
ATOM 2419 N N . ARG A 1 296 ? -13.835 9.391 -2.550 1.00 81.81 296 ARG A N 1
ATOM 2420 C CA . ARG A 1 296 ? -14.579 8.137 -2.462 1.00 81.81 296 ARG A CA 1
ATOM 2421 C C . ARG A 1 296 ? -15.474 8.175 -1.237 1.00 81.81 296 ARG A C 1
ATOM 2423 O O . ARG A 1 296 ? -15.004 8.486 -0.147 1.00 81.81 296 ARG A O 1
ATOM 2430 N N . TYR A 1 297 ? -16.745 7.858 -1.430 1.00 88.94 297 TYR A N 1
ATOM 2431 C CA . TYR A 1 297 ? -17.721 7.772 -0.358 1.00 88.94 297 TYR A CA 1
ATOM 2432 C C . TYR A 1 297 ? -18.829 6.802 -0.752 1.00 88.94 297 TYR A C 1
ATOM 2434 O O . TYR A 1 297 ? -19.284 6.845 -1.893 1.00 88.94 297 TYR A O 1
ATOM 2442 N N . GLY A 1 298 ? -19.259 5.962 0.186 1.00 89.69 298 GLY A N 1
ATOM 2443 C CA . GLY A 1 298 ? -20.354 5.017 -0.027 1.00 89.69 298 GLY A CA 1
ATOM 2444 C C . GLY A 1 298 ? -19.900 3.567 -0.169 1.00 89.69 298 GLY A C 1
ATOM 2445 O O . GLY A 1 298 ? -18.736 3.229 0.067 1.00 89.69 298 GLY A O 1
ATOM 2446 N N . LEU A 1 299 ? -20.847 2.701 -0.524 1.00 89.00 299 LEU A N 1
ATOM 2447 C CA . LEU A 1 299 ? -20.592 1.283 -0.754 1.00 89.00 299 LEU A CA 1
ATOM 2448 C C . LEU A 1 299 ? -19.648 1.090 -1.944 1.00 89.00 299 LEU A C 1
ATOM 2450 O O . LEU A 1 299 ? -19.783 1.736 -2.980 1.00 89.00 299 LEU A O 1
ATOM 2454 N N . MET A 1 300 ? -18.650 0.222 -1.774 1.00 82.00 300 MET A N 1
ATOM 2455 C CA . MET A 1 300 ? -17.679 -0.068 -2.834 1.00 82.00 300 MET A CA 1
ATOM 2456 C C . MET A 1 300 ? -18.252 -0.984 -3.918 1.00 82.00 300 MET A C 1
ATOM 2458 O O . MET A 1 300 ? -17.881 -0.845 -5.082 1.00 82.00 300 MET A O 1
ATOM 2462 N N . PHE A 1 301 ? -19.137 -1.906 -3.533 1.00 74.06 301 PHE A N 1
ATOM 2463 C CA . PHE A 1 301 ? -19.842 -2.824 -4.422 1.00 74.06 301 PHE A CA 1
ATOM 2464 C C . PHE A 1 301 ? -21.269 -2.990 -3.900 1.00 74.06 301 PHE A C 1
ATOM 2466 O O . PHE A 1 301 ? -21.451 -3.403 -2.754 1.00 74.06 301 PHE A O 1
ATOM 2473 N N . ASP A 1 302 ? -22.256 -2.654 -4.728 1.00 57.94 302 ASP A N 1
ATOM 2474 C CA . ASP A 1 302 ? -23.673 -2.724 -4.349 1.00 57.94 302 ASP A CA 1
ATOM 2475 C C . ASP A 1 302 ? -24.243 -4.156 -4.459 1.00 57.94 302 ASP A C 1
ATOM 2477 O O . ASP A 1 302 ? -25.205 -4.488 -3.770 1.00 57.94 302 ASP A O 1
ATOM 2481 N N . ASP A 1 303 ? -23.601 -5.026 -5.250 1.00 56.25 303 ASP A N 1
ATOM 2482 C CA . ASP A 1 303 ? -24.100 -6.360 -5.629 1.00 56.25 303 ASP A CA 1
ATOM 2483 C C . ASP A 1 303 ? -23.380 -7.528 -4.910 1.00 56.25 303 ASP A C 1
ATOM 2485 O O . ASP A 1 303 ? -22.973 -8.500 -5.555 1.00 56.25 303 ASP A O 1
ATOM 2489 N N . LEU A 1 304 ? -23.175 -7.428 -3.589 1.00 51.38 304 LEU A N 1
ATOM 2490 C CA . LEU A 1 304 ? -22.619 -8.511 -2.749 1.00 51.38 304 LEU A CA 1
ATOM 2491 C C . LEU A 1 304 ? -23.681 -9.211 -1.892 1.00 51.38 304 LEU A C 1
ATOM 2493 O O . LEU A 1 304 ? -24.407 -8.509 -1.139 1.00 51.38 304 LEU A O 1
#

pLDDT: mean 89.22, std 12.23, range [39.88, 98.75]